Protein AF-A0A4Q0MIE4-F1 (afdb_monomer_lite)

Organism: NCBI:txid405005

Secondary structure (DSSP, 8-state):
---------------------------------S----HHHHHHHHHHHHS-TT-HHHHHHHHHHHHHHHHTSSS-SSHHHHHHSTTSSSTTTTTS----HHHHHHHHHHHHHHHTT---TTTTT--EEEETTS--SSTTEEEEEEETTEEEEEE---SSHHHHHHHHHHHHHHHHHHHHHHHHH--TTSTT-S---PPP-PPPPPPPP------------PPPP--THHHHHHHHTSPPP--------PPP-------PPS--PPPP-PPPP--TTHHHHHHHHHTT--

InterPro domains:
  IPR011105 Cell wall hydrolase, SleB [PF07486] (56-138)
  IPR042047 Cell wall hydrolase SleB, domain 1 [G3DSA:1.10.10.2520] (37-117)

pLDDT: mean 72.05, std 24.6, range [34.75, 98.75]

Structure (mmCIF, N/CA/C/O backbone):
data_AF-A0A4Q0MIE4-F1
#
_entry.id   AF-A0A4Q0MIE4-F1
#
loop_
_atom_site.group_PDB
_atom_site.id
_atom_site.type_symbol
_atom_site.label_atom_id
_atom_site.label_alt_id
_atom_site.label_comp_id
_atom_site.label_asym_id
_atom_site.label_entity_id
_atom_site.label_seq_id
_atom_site.pdbx_PDB_ins_code
_atom_site.Cartn_x
_atom_site.Cartn_y
_atom_site.Cartn_z
_atom_site.occupancy
_atom_site.B_iso_or_equiv
_atom_site.auth_seq_id
_atom_site.auth_comp_id
_atom_site.auth_asym_id
_atom_site.auth_atom_id
_atom_site.pdbx_PDB_model_num
ATOM 1 N N . MET A 1 1 ? -84.714 -6.153 -21.157 1.00 44.62 1 MET A N 1
ATOM 2 C CA . MET A 1 1 ? -84.706 -6.054 -22.634 1.00 44.62 1 MET A CA 1
ATOM 3 C C . MET A 1 1 ? -84.558 -4.584 -23.005 1.00 44.62 1 MET A C 1
ATOM 5 O O . MET A 1 1 ? -85.192 -3.784 -22.335 1.00 44.62 1 MET A O 1
ATOM 9 N N . LEU A 1 2 ? -83.762 -4.285 -24.046 1.00 40.66 2 LEU A N 1
ATOM 10 C CA . LEU A 1 2 ? -83.477 -2.958 -24.641 1.00 40.66 2 LEU A CA 1
ATOM 11 C C . LEU A 1 2 ? -82.611 -2.004 -23.786 1.00 40.66 2 LEU A C 1
ATOM 13 O O . LEU A 1 2 ? -82.773 -1.952 -22.580 1.00 40.66 2 LEU A O 1
ATOM 17 N N . HIS A 1 3 ? -81.739 -1.137 -24.311 1.00 38.47 3 HIS A N 1
ATOM 18 C CA . HIS A 1 3 ? -80.856 -1.120 -25.486 1.00 38.47 3 HIS A CA 1
ATOM 19 C C . HIS A 1 3 ? -80.010 0.179 -25.378 1.00 38.47 3 HIS A C 1
ATOM 21 O O . HIS A 1 3 ? -80.588 1.255 -25.331 1.00 38.47 3 HIS A O 1
ATOM 27 N N . ARG A 1 4 ? -78.672 0.050 -25.457 1.00 52.97 4 ARG A N 1
ATOM 28 C CA . ARG A 1 4 ? -77.694 0.963 -26.115 1.00 52.97 4 ARG A CA 1
ATOM 29 C C . ARG A 1 4 ? -77.497 2.399 -25.519 1.00 52.97 4 ARG A C 1
ATOM 31 O O . ARG A 1 4 ? -78.074 2.713 -24.491 1.00 52.97 4 ARG A O 1
ATOM 38 N N . PRO A 1 5 ? -76.544 3.213 -26.032 1.00 59.00 5 PRO A N 1
ATOM 39 C CA . PRO A 1 5 ? -75.225 3.389 -25.401 1.00 59.00 5 PRO A CA 1
ATOM 40 C C . PRO A 1 5 ? -74.843 4.878 -25.225 1.00 59.00 5 PRO A C 1
ATOM 42 O O . PRO A 1 5 ? -75.165 5.700 -26.075 1.00 59.00 5 PRO A O 1
ATOM 45 N N . PHE A 1 6 ? -74.086 5.253 -24.191 1.00 55.50 6 PHE A N 1
ATOM 46 C CA . PHE A 1 6 ? -73.524 6.611 -24.126 1.00 55.50 6 PHE A CA 1
ATOM 47 C C . PHE A 1 6 ? -72.006 6.620 -24.285 1.00 55.50 6 PHE A C 1
ATOM 49 O O . PHE A 1 6 ? -71.269 5.895 -23.621 1.00 55.50 6 PHE A O 1
ATOM 56 N N . ALA A 1 7 ? -71.601 7.429 -25.261 1.00 59.12 7 ALA A N 1
ATOM 57 C CA . ALA A 1 7 ? -70.269 7.627 -25.787 1.00 59.12 7 ALA A CA 1
ATOM 58 C C . ALA A 1 7 ? -69.295 8.141 -24.719 1.00 59.12 7 ALA A C 1
ATOM 60 O O . ALA A 1 7 ? -69.467 9.231 -24.176 1.00 59.12 7 ALA A O 1
ATOM 61 N N . GLY A 1 8 ? -68.240 7.367 -24.469 1.00 49.94 8 GLY A N 1
ATOM 62 C CA . GLY A 1 8 ? -67.040 7.831 -23.785 1.00 49.94 8 GLY A CA 1
ATOM 63 C C . GLY A 1 8 ? -66.046 8.356 -24.815 1.00 49.94 8 GLY A C 1
ATOM 64 O O . GLY A 1 8 ? -65.550 7.603 -25.648 1.00 49.94 8 GLY A O 1
ATOM 65 N N . VAL A 1 9 ? -65.800 9.660 -24.772 1.00 60.81 9 VAL A N 1
ATOM 66 C CA . VAL A 1 9 ? -64.800 10.380 -25.563 1.00 60.81 9 VAL A CA 1
ATOM 67 C C . VAL A 1 9 ? -63.414 9.773 -25.317 1.00 60.81 9 VAL A C 1
ATOM 69 O O . VAL A 1 9 ? -62.913 9.791 -24.195 1.00 60.81 9 VAL A O 1
ATOM 72 N N . PHE A 1 10 ? -62.784 9.238 -26.365 1.00 47.56 10 PHE A N 1
ATOM 73 C CA . PHE A 1 10 ? -61.383 8.819 -26.334 1.00 47.56 10 PHE A CA 1
ATOM 74 C C . PHE A 1 10 ? -60.483 10.061 -26.377 1.00 47.56 10 PHE A C 1
ATOM 76 O O . PHE A 1 10 ? -60.292 10.661 -27.433 1.00 47.56 10 PHE A O 1
ATOM 83 N N . PHE A 1 11 ? -59.909 10.441 -25.235 1.00 51.53 11 PHE A N 1
ATOM 84 C CA . PHE A 1 11 ? -58.745 11.324 -25.204 1.00 51.53 11 PHE A CA 1
ATOM 85 C C . PHE A 1 11 ? -57.507 10.501 -25.579 1.00 51.53 11 PHE A C 1
ATOM 87 O O . PHE A 1 11 ? -56.966 9.754 -24.765 1.00 51.53 11 PHE A O 1
ATOM 94 N N . VAL A 1 12 ? -57.058 10.622 -26.829 1.00 50.91 12 VAL A N 1
ATOM 95 C CA . VAL A 1 12 ? -55.730 10.155 -27.239 1.00 50.91 12 VAL A CA 1
ATOM 96 C C . VAL A 1 12 ? -54.717 11.171 -26.713 1.00 50.91 12 VAL A C 1
ATOM 98 O O . VAL A 1 12 ? -54.434 12.176 -27.359 1.00 50.91 12 VAL A O 1
ATOM 101 N N . SER A 1 13 ? -54.192 10.936 -25.510 1.00 52.38 13 SER A N 1
ATOM 102 C CA . SER A 1 13 ? -52.996 11.640 -25.040 1.00 52.38 13 SER A CA 1
ATOM 103 C C . SER A 1 13 ? -51.794 11.130 -25.826 1.00 52.38 13 SER A C 1
ATOM 105 O O . SER A 1 13 ? -51.337 10.005 -25.630 1.00 52.38 13 SER A O 1
ATOM 107 N N . ALA A 1 14 ? -51.279 11.971 -26.719 1.00 55.28 14 ALA A N 1
ATOM 108 C CA . ALA A 1 14 ? -49.972 11.788 -27.323 1.00 55.28 14 ALA A CA 1
ATOM 109 C C . ALA A 1 14 ? -48.901 11.893 -26.224 1.00 55.28 14 ALA A C 1
ATOM 111 O O . ALA A 1 14 ? -48.547 12.986 -25.783 1.00 55.28 14 ALA A O 1
ATOM 112 N N . VAL A 1 15 ? -48.392 10.752 -25.761 1.00 59.00 15 VAL A N 1
ATOM 113 C CA . VAL A 1 15 ? -47.173 10.713 -24.950 1.00 59.00 15 VAL A CA 1
ATOM 114 C C . VAL A 1 15 ? -46.001 10.904 -25.904 1.00 59.00 15 VAL A C 1
ATOM 116 O O . VAL A 1 15 ? -45.616 9.997 -26.639 1.00 59.00 15 VAL A O 1
ATOM 119 N N . ALA A 1 16 ? -45.455 12.117 -25.916 1.00 53.06 16 ALA A N 1
ATOM 120 C CA . ALA A 1 16 ? -44.167 12.391 -26.525 1.00 53.06 16 ALA A CA 1
ATOM 121 C C . ALA A 1 16 ? -43.088 11.595 -25.773 1.00 53.06 16 ALA A C 1
ATOM 123 O O . ALA A 1 16 ? -42.790 11.882 -24.613 1.00 53.06 16 ALA A O 1
ATOM 124 N N . LEU A 1 17 ? -42.497 10.593 -26.431 1.00 52.88 17 LEU A N 1
ATOM 125 C CA . LEU A 1 17 ? -41.236 9.998 -25.994 1.00 52.88 17 LEU A CA 1
ATOM 126 C C . LEU A 1 17 ? -40.124 11.038 -26.178 1.00 52.88 17 LEU A C 1
ATOM 128 O O . LEU A 1 17 ? -39.496 11.127 -27.231 1.00 52.88 17 LEU A O 1
ATOM 132 N N . ALA A 1 18 ? -39.889 11.840 -25.142 1.00 55.19 18 ALA A N 1
ATOM 133 C CA . ALA A 1 18 ? -38.645 12.575 -24.994 1.00 55.19 18 ALA A CA 1
ATOM 134 C C . ALA A 1 18 ? -37.549 11.567 -24.617 1.00 55.19 18 ALA A C 1
ATOM 136 O O . ALA A 1 18 ? -37.526 11.038 -23.507 1.00 55.19 18 ALA A O 1
ATOM 137 N N . GLY A 1 19 ? -36.665 11.271 -25.570 1.00 43.69 19 GLY A N 1
ATOM 138 C CA . GLY A 1 19 ? -35.459 10.491 -25.324 1.00 43.69 19 GLY A CA 1
ATOM 139 C C . GLY A 1 19 ? -34.571 11.198 -24.301 1.00 43.69 19 GLY A C 1
ATOM 140 O O . GLY A 1 19 ? -34.121 12.321 -24.526 1.00 43.69 19 GLY A O 1
ATOM 141 N N . ALA A 1 20 ? -34.314 10.534 -23.178 1.00 47.09 20 ALA A N 1
ATOM 142 C CA . ALA A 1 20 ? -33.273 10.929 -22.246 1.00 47.09 20 ALA A CA 1
ATOM 143 C C . ALA A 1 20 ? -31.914 10.589 -22.875 1.00 47.09 20 ALA A C 1
ATOM 145 O O . ALA A 1 20 ? -31.485 9.438 -22.885 1.00 47.09 20 ALA A O 1
ATOM 146 N N . ALA A 1 21 ? -31.246 11.594 -23.437 1.00 49.72 21 ALA A N 1
ATOM 147 C CA . ALA A 1 21 ? -29.827 11.506 -23.736 1.00 49.72 21 ALA A CA 1
ATOM 148 C C . ALA A 1 21 ? -29.055 11.647 -22.415 1.00 49.72 21 ALA A C 1
ATOM 150 O O . ALA A 1 21 ? -28.911 12.749 -21.883 1.00 49.72 21 ALA A O 1
ATOM 151 N N . GLU A 1 22 ? -28.571 10.530 -21.873 1.00 48.69 22 GLU A N 1
ATOM 152 C CA . GLU A 1 22 ? -27.585 10.523 -20.792 1.00 48.69 22 GLU A CA 1
ATOM 153 C C . GLU A 1 22 ? -26.257 11.089 -21.316 1.00 48.69 22 GLU A C 1
ATOM 155 O O . GLU A 1 22 ? -25.401 10.385 -21.851 1.00 48.69 22 GLU A O 1
ATOM 160 N N . ALA A 1 23 ? -26.072 12.401 -21.185 1.00 49.88 23 ALA A N 1
ATOM 161 C CA . ALA A 1 23 ? -24.768 13.023 -21.351 1.00 49.88 23 ALA A CA 1
ATOM 162 C C . ALA A 1 23 ? -23.956 12.803 -20.064 1.00 49.88 23 ALA A C 1
ATOM 164 O O . ALA A 1 23 ? -24.102 13.538 -19.088 1.00 49.88 23 ALA A O 1
ATOM 165 N N . GLY A 1 24 ? -23.127 11.756 -20.068 1.00 49.28 24 GLY A N 1
ATOM 166 C CA . GLY A 1 24 ? -22.243 11.384 -18.963 1.00 49.28 24 GLY A CA 1
ATOM 167 C C . GLY A 1 24 ? -21.207 12.455 -18.563 1.00 49.28 24 GLY A C 1
ATOM 168 O O . GLY A 1 24 ? -21.061 13.490 -19.227 1.00 49.28 24 GLY A O 1
ATOM 169 N N . PRO A 1 25 ? -20.463 12.227 -17.462 1.00 54.31 25 PRO A N 1
ATOM 170 C CA . PRO A 1 25 ? -19.543 13.205 -16.887 1.00 54.31 25 PRO A CA 1
ATOM 171 C C . PRO A 1 25 ? -18.441 13.619 -17.867 1.00 54.31 25 PRO A C 1
ATOM 173 O O . PRO A 1 25 ? -17.647 12.805 -18.337 1.00 54.31 25 PRO A O 1
ATOM 176 N N . LYS A 1 26 ? -18.355 14.924 -18.141 1.00 48.25 26 LYS A N 1
ATOM 177 C CA . LYS A 1 26 ? -17.305 15.532 -18.967 1.00 48.25 26 LYS A CA 1
ATOM 178 C C . LYS A 1 26 ? -15.997 15.648 -18.178 1.00 48.25 26 LYS A C 1
ATOM 180 O O . LYS A 1 26 ? -15.631 16.739 -17.743 1.00 48.25 26 LYS A O 1
ATOM 185 N N . HIS A 1 27 ? -15.261 14.551 -18.027 1.00 51.47 27 HIS A N 1
ATOM 186 C CA . HIS A 1 27 ? -13.845 14.627 -17.665 1.00 51.47 27 HIS A CA 1
ATOM 187 C C . HIS A 1 27 ? -13.030 14.893 -18.932 1.00 51.47 27 HIS A C 1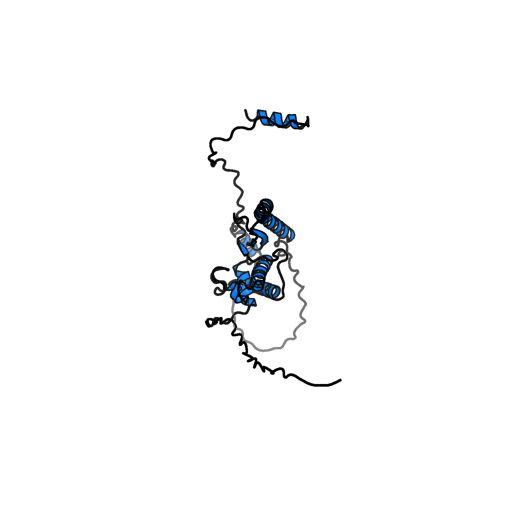
ATOM 189 O O . HIS A 1 27 ? -12.727 13.997 -19.713 1.00 51.47 27 HIS A O 1
ATOM 195 N N . ARG A 1 28 ? -12.714 16.172 -19.165 1.00 51.44 28 ARG A N 1
ATOM 196 C CA . ARG A 1 28 ? -11.733 16.573 -20.176 1.00 51.44 28 ARG A CA 1
ATOM 197 C C . ARG A 1 28 ? -10.363 16.120 -19.679 1.00 51.44 28 ARG A C 1
ATOM 199 O O . ARG A 1 28 ? -9.834 16.694 -18.729 1.00 51.44 28 ARG A O 1
ATOM 206 N N . PHE A 1 29 ? -9.826 15.073 -20.292 1.00 51.62 29 PHE A N 1
ATOM 207 C CA . PHE A 1 29 ? -8.458 14.635 -20.065 1.00 51.62 29 PHE A CA 1
ATOM 208 C C . PHE A 1 29 ? -7.505 15.756 -20.487 1.00 51.62 29 PHE A C 1
ATOM 210 O O . PHE A 1 29 ? -7.563 16.255 -21.610 1.00 51.62 29 PHE A O 1
ATOM 217 N N . ALA A 1 30 ? -6.656 16.183 -19.554 1.00 45.94 30 ALA A N 1
ATOM 218 C CA . ALA A 1 30 ? -5.516 17.024 -19.861 1.00 45.94 30 ALA A CA 1
ATOM 219 C C . ALA A 1 30 ? -4.509 16.175 -20.644 1.00 45.94 30 ALA A C 1
ATOM 221 O O . ALA A 1 30 ? -3.824 15.317 -20.088 1.00 45.94 30 ALA A O 1
ATOM 222 N N . GLU A 1 31 ? -4.469 16.406 -21.949 1.00 46.56 31 GLU A N 1
ATOM 223 C CA . GLU A 1 31 ? -3.505 15.829 -22.869 1.00 46.56 31 GLU A CA 1
ATOM 224 C C . GLU A 1 31 ? -2.135 16.475 -22.629 1.00 46.56 31 GLU A C 1
ATOM 226 O O . GLU A 1 31 ? -1.844 17.588 -23.058 1.00 46.56 31 GLU A O 1
ATOM 231 N N . GLY A 1 32 ? -1.305 15.774 -21.862 1.00 41.25 32 GLY A N 1
ATOM 232 C CA . GLY A 1 32 ? 0.123 16.019 -21.741 1.00 41.25 32 GLY A CA 1
ATOM 233 C C . GLY A 1 32 ? 0.828 14.687 -21.931 1.00 41.25 32 GLY A C 1
ATOM 234 O O . GLY A 1 32 ? 0.803 13.846 -21.034 1.00 41.25 32 GLY A O 1
ATOM 235 N N . ALA A 1 33 ? 1.414 14.487 -23.110 1.00 42.16 33 ALA A N 1
ATOM 236 C CA . ALA A 1 33 ? 2.072 13.262 -23.552 1.00 42.16 33 ALA A CA 1
ATOM 237 C C . ALA A 1 33 ? 3.345 12.928 -22.741 1.00 42.16 33 ALA A C 1
ATOM 239 O O . ALA A 1 33 ? 4.464 12.941 -23.244 1.00 42.16 33 ALA A O 1
ATOM 240 N N . HIS A 1 34 ? 3.187 12.554 -21.473 1.00 50.16 34 HIS A N 1
ATOM 241 C CA . HIS A 1 34 ? 3.960 11.441 -20.938 1.00 50.16 34 HIS A CA 1
ATOM 242 C C . HIS A 1 34 ? 3.368 10.192 -21.588 1.00 50.16 34 HIS A C 1
ATOM 244 O O . HIS A 1 34 ? 2.151 10.039 -21.533 1.00 50.16 34 HIS A O 1
ATOM 250 N N . ARG A 1 35 ? 4.178 9.302 -22.190 1.00 55.19 35 ARG A N 1
ATOM 251 C CA . ARG A 1 35 ? 3.713 7.946 -22.550 1.00 55.19 35 ARG A CA 1
ATOM 252 C C . ARG A 1 35 ? 2.805 7.458 -21.423 1.00 55.19 35 ARG A C 1
ATOM 254 O O . ARG A 1 35 ? 3.272 7.405 -20.280 1.00 55.19 35 ARG A O 1
ATOM 261 N N . ALA A 1 36 ? 1.530 7.206 -21.730 1.00 69.94 36 ALA A N 1
ATOM 262 C CA . ALA A 1 36 ? 0.596 6.685 -20.749 1.00 69.94 36 ALA A CA 1
ATOM 263 C C . ALA A 1 36 ? 1.262 5.446 -20.150 1.00 69.94 36 ALA A C 1
ATOM 265 O O . ALA A 1 36 ? 1.613 4.507 -20.869 1.00 69.94 36 ALA A O 1
ATOM 266 N N . ARG A 1 37 ? 1.603 5.518 -18.863 1.00 88.44 37 ARG A N 1
ATOM 267 C CA . ARG A 1 37 ? 2.248 4.393 -18.197 1.00 88.44 37 ARG A CA 1
ATOM 268 C C . ARG A 1 37 ? 1.228 3.283 -18.077 1.00 88.44 37 ARG A C 1
ATOM 270 O O . ARG A 1 37 ? 0.049 3.553 -17.875 1.00 88.44 37 ARG A O 1
ATOM 277 N N . SER A 1 38 ? 1.701 2.048 -18.170 1.00 96.12 38 SER A N 1
ATOM 278 C CA . SER A 1 38 ? 0.871 0.919 -17.788 1.00 96.12 38 SER A CA 1
ATOM 279 C C . SER A 1 38 ? 0.567 0.990 -16.293 1.00 96.12 38 SER A C 1
ATOM 281 O O . SER A 1 38 ? 1.390 1.458 -15.497 1.00 96.12 38 SER A O 1
ATOM 283 N N . ASP A 1 39 ? -0.591 0.465 -15.907 1.00 96.88 39 ASP A N 1
ATOM 284 C CA . ASP A 1 39 ? -0.972 0.328 -14.503 1.00 96.88 39 ASP A CA 1
ATOM 285 C C . ASP A 1 39 ? 0.078 -0.449 -13.702 1.00 96.88 39 ASP A C 1
ATOM 287 O O . ASP A 1 39 ? 0.413 -0.066 -12.583 1.00 96.88 39 ASP A O 1
ATOM 291 N N . ARG A 1 40 ? 0.689 -1.463 -14.324 1.00 98.00 40 ARG A N 1
ATOM 292 C CA . ARG A 1 40 ? 1.838 -2.199 -13.785 1.00 98.00 40 ARG A CA 1
ATOM 293 C C . ARG A 1 40 ? 2.997 -1.286 -13.400 1.00 98.00 40 ARG A C 1
ATOM 295 O O . ARG A 1 40 ? 3.518 -1.393 -12.296 1.00 98.00 40 ARG A O 1
ATOM 302 N N . GLU A 1 41 ? 3.407 -0.386 -14.292 1.00 98.06 41 GLU A N 1
ATOM 303 C CA . GLU A 1 41 ? 4.520 0.526 -14.018 1.00 98.06 41 GLU A CA 1
ATOM 304 C C . GLU A 1 41 ? 4.140 1.555 -12.944 1.00 98.06 41 GLU A C 1
ATOM 306 O O . GLU A 1 41 ? 4.951 1.868 -12.079 1.00 98.06 41 GLU A O 1
ATOM 311 N N . CYS A 1 42 ? 2.907 2.068 -12.942 1.00 98.12 42 CYS A N 1
ATOM 312 C CA . CYS A 1 42 ? 2.439 2.963 -11.880 1.00 98.12 42 CYS A CA 1
ATOM 313 C C . CYS A 1 42 ? 2.407 2.270 -10.506 1.00 98.12 42 CYS A C 1
ATOM 315 O O . CYS A 1 42 ? 2.884 2.849 -9.528 1.00 98.12 42 CYS A O 1
ATOM 317 N N . MET A 1 43 ? 1.915 1.029 -10.446 1.00 98.44 43 MET A N 1
ATOM 318 C CA . MET A 1 43 ? 1.890 0.197 -9.240 1.00 98.44 43 MET A CA 1
ATOM 319 C C . MET A 1 43 ? 3.307 -0.083 -8.724 1.00 98.44 43 MET A C 1
ATOM 321 O O . MET A 1 43 ? 3.618 0.222 -7.573 1.00 98.44 43 MET A O 1
ATOM 325 N N . ALA A 1 44 ? 4.190 -0.588 -9.590 1.00 98.44 44 ALA A N 1
ATOM 326 C CA . ALA A 1 44 ? 5.568 -0.922 -9.234 1.00 98.44 44 ALA A CA 1
ATOM 327 C C . ALA A 1 44 ? 6.329 0.294 -8.693 1.00 98.44 44 ALA A C 1
ATOM 329 O O . ALA A 1 44 ? 7.072 0.198 -7.720 1.00 98.44 44 ALA A O 1
ATOM 330 N N . ARG A 1 45 ? 6.113 1.473 -9.282 1.00 98.06 45 ARG A N 1
ATOM 331 C CA . ARG A 1 45 ? 6.745 2.709 -8.814 1.00 98.06 45 ARG A CA 1
ATOM 332 C C . ARG A 1 45 ? 6.248 3.132 -7.437 1.00 98.06 45 ARG A C 1
ATOM 334 O O . ARG A 1 45 ? 7.060 3.591 -6.642 1.00 98.06 45 ARG A O 1
ATOM 341 N N . ALA A 1 46 ? 4.955 2.983 -7.145 1.00 98.25 46 ALA A N 1
ATOM 342 C CA . ALA A 1 46 ? 4.443 3.234 -5.800 1.00 98.25 46 ALA A CA 1
ATOM 343 C C . ALA A 1 46 ? 5.138 2.318 -4.784 1.00 98.25 46 ALA A C 1
ATOM 345 O O . ALA A 1 46 ? 5.716 2.806 -3.823 1.00 98.25 46 ALA A O 1
ATOM 346 N N . MET A 1 47 ? 5.194 1.013 -5.051 1.00 98.19 47 MET A N 1
ATOM 347 C CA . MET A 1 47 ? 5.896 0.055 -4.188 1.00 98.19 47 MET A CA 1
ATOM 348 C C . MET A 1 47 ? 7.370 0.439 -3.986 1.00 98.19 47 MET A C 1
ATOM 350 O O . MET A 1 47 ? 7.819 0.592 -2.858 1.00 98.19 47 MET A O 1
ATOM 354 N N . TYR A 1 48 ? 8.097 0.702 -5.074 1.00 97.88 48 TYR A N 1
ATOM 355 C CA . TYR A 1 48 ? 9.522 1.048 -5.048 1.00 97.88 48 TYR A CA 1
ATOM 356 C C . TYR A 1 48 ? 9.853 2.298 -4.208 1.00 97.88 48 TYR A C 1
ATOM 358 O O . TYR A 1 48 ? 10.932 2.382 -3.614 1.00 97.88 48 TYR A O 1
ATOM 366 N N . PHE A 1 49 ? 8.972 3.306 -4.209 1.00 97.31 49 PHE A N 1
ATOM 367 C CA . PHE A 1 49 ? 9.217 4.570 -3.508 1.00 97.31 49 PHE A CA 1
ATOM 368 C C . PHE A 1 49 ? 8.618 4.634 -2.099 1.00 97.31 49 PHE A C 1
ATOM 370 O O . PHE A 1 49 ? 9.113 5.437 -1.310 1.00 97.31 49 PHE A O 1
ATOM 377 N N . GLU A 1 50 ? 7.587 3.845 -1.789 1.00 97.44 50 GLU A N 1
ATOM 378 C CA . GLU A 1 50 ? 6.901 3.901 -0.491 1.00 97.44 50 GLU A CA 1
ATOM 379 C C . GLU A 1 50 ? 7.340 2.835 0.503 1.00 97.44 50 GLU A C 1
ATOM 381 O O . GLU A 1 50 ? 7.169 3.047 1.699 1.00 97.44 50 GLU A O 1
ATOM 386 N N . SER A 1 51 ? 7.852 1.688 0.054 1.00 95.19 51 SER A N 1
ATOM 387 C CA . SER A 1 51 ? 8.287 0.624 0.960 1.00 95.19 51 SER A CA 1
ATOM 388 C C . SER A 1 51 ? 9.799 0.624 1.143 1.00 95.19 51 SER A C 1
ATOM 390 O O . SER A 1 51 ? 10.552 1.136 0.308 1.00 95.19 51 SER A O 1
ATOM 392 N N . ASP A 1 52 ? 10.261 -0.031 2.210 1.00 90.56 52 ASP A N 1
ATOM 393 C CA . ASP A 1 52 ? 11.636 -0.516 2.235 1.00 90.56 52 ASP A CA 1
ATOM 394 C C . ASP A 1 52 ? 11.876 -1.382 0.988 1.00 90.56 52 ASP A C 1
ATOM 396 O O . ASP A 1 52 ? 11.109 -2.291 0.654 1.00 90.56 52 ASP A O 1
ATOM 400 N N . ARG A 1 53 ? 12.944 -1.051 0.269 1.00 81.50 53 ARG A N 1
ATOM 401 C CA . ARG A 1 53 ? 13.311 -1.637 -1.019 1.00 81.50 53 ARG A CA 1
ATOM 402 C C . ARG A 1 53 ? 13.764 -3.091 -0.904 1.00 81.50 5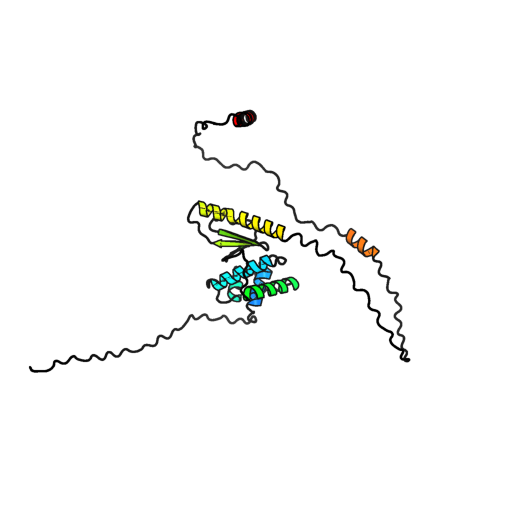3 ARG A C 1
ATOM 404 O O . ARG A 1 53 ? 13.814 -3.788 -1.917 1.00 81.50 53 ARG A O 1
ATOM 411 N N . ASN A 1 54 ? 14.072 -3.550 0.307 1.00 81.38 54 ASN A N 1
ATOM 412 C CA . ASN A 1 54 ? 14.487 -4.923 0.572 1.00 81.38 54 ASN A CA 1
ATOM 413 C C . ASN A 1 54 ? 13.337 -5.838 1.026 1.00 81.38 54 ASN A C 1
ATOM 415 O O . ASN A 1 54 ? 13.547 -7.043 1.126 1.00 81.38 54 ASN A O 1
ATOM 419 N N . ALA A 1 55 ? 12.134 -5.301 1.263 1.00 90.00 55 ALA A N 1
ATOM 420 C CA . ALA A 1 55 ? 11.008 -6.053 1.814 1.00 90.00 55 ALA A CA 1
ATOM 421 C C . ALA A 1 55 ? 9.886 -6.256 0.777 1.00 90.00 55 ALA A C 1
ATOM 423 O O . ALA A 1 55 ? 9.113 -5.337 0.501 1.00 90.00 55 ALA A O 1
ATOM 424 N N . GLU A 1 56 ? 9.758 -7.473 0.229 1.00 95.25 56 GLU A N 1
ATOM 425 C CA . GLU A 1 56 ? 8.644 -7.836 -0.676 1.00 95.25 56 GLU A CA 1
ATOM 426 C C . GLU A 1 56 ? 7.286 -7.730 0.018 1.00 95.25 56 GLU A C 1
ATOM 428 O O . GLU A 1 56 ? 6.331 -7.228 -0.571 1.00 95.25 56 GLU A O 1
ATOM 433 N N . ASP A 1 57 ? 7.234 -8.117 1.291 1.00 95.44 57 ASP A N 1
ATOM 434 C CA . ASP A 1 57 ? 6.049 -8.007 2.139 1.00 95.44 57 ASP A CA 1
ATOM 435 C C . ASP A 1 57 ? 5.538 -6.553 2.218 1.00 95.44 57 ASP A C 1
ATOM 437 O O . ASP A 1 57 ? 4.362 -6.263 1.979 1.00 95.44 57 ASP A O 1
ATOM 441 N N . GLY A 1 58 ? 6.458 -5.598 2.390 1.00 96.25 58 GLY A N 1
ATOM 442 C CA . GLY A 1 58 ? 6.153 -4.168 2.382 1.00 96.25 58 GLY A CA 1
ATOM 443 C C . GLY A 1 58 ? 5.651 -3.660 1.029 1.00 96.25 58 GLY A C 1
ATOM 444 O O . GLY A 1 58 ? 4.714 -2.858 0.974 1.00 96.25 58 GLY A O 1
ATOM 445 N N . MET A 1 59 ? 6.232 -4.145 -0.073 1.00 98.12 59 MET A N 1
ATOM 446 C CA . MET A 1 59 ? 5.755 -3.830 -1.426 1.00 98.12 59 MET A CA 1
ATOM 447 C C . MET A 1 59 ? 4.325 -4.342 -1.631 1.00 98.12 59 MET A C 1
ATOM 449 O O . MET A 1 59 ? 3.470 -3.603 -2.127 1.00 98.12 59 MET A O 1
ATOM 453 N N . LEU A 1 60 ? 4.032 -5.571 -1.197 1.00 98.19 60 LEU A N 1
ATOM 454 C CA . LEU A 1 60 ? 2.700 -6.165 -1.297 1.00 98.19 60 LEU A CA 1
ATOM 455 C C . LEU A 1 60 ? 1.673 -5.385 -0.460 1.00 98.19 60 LEU A C 1
ATOM 457 O O . LEU A 1 60 ? 0.550 -5.140 -0.918 1.00 98.19 60 LEU A O 1
ATOM 461 N N . ALA A 1 61 ? 2.057 -4.921 0.731 1.00 98.25 61 ALA A N 1
ATOM 462 C CA . ALA A 1 61 ? 1.214 -4.085 1.583 1.00 98.25 61 ALA A CA 1
ATOM 463 C C . ALA A 1 61 ? 0.896 -2.718 0.940 1.00 98.25 61 ALA A C 1
ATOM 465 O O . ALA A 1 61 ? -0.266 -2.297 0.913 1.00 98.25 61 ALA A O 1
ATOM 466 N N . VAL A 1 62 ? 1.886 -2.044 0.339 1.00 98.38 62 VAL A N 1
ATOM 467 C CA . VAL A 1 62 ? 1.665 -0.797 -0.423 1.00 98.38 62 VAL A CA 1
ATOM 468 C C . VAL A 1 62 ? 0.772 -1.045 -1.641 1.00 98.38 62 VAL A C 1
ATOM 470 O O . VAL A 1 62 ? -0.162 -0.278 -1.888 1.00 98.38 62 VAL A O 1
ATOM 473 N N . GLY A 1 63 ? 1.006 -2.127 -2.386 1.00 98.38 63 GLY A N 1
ATOM 474 C CA . GLY A 1 63 ? 0.160 -2.506 -3.517 1.00 98.38 63 GLY A CA 1
ATOM 475 C C . GLY A 1 63 ? -1.290 -2.757 -3.118 1.00 98.38 63 GLY A C 1
ATOM 476 O O . GLY A 1 63 ? -2.211 -2.282 -3.781 1.00 98.38 63 GLY A O 1
ATOM 477 N N . THR A 1 64 ? -1.492 -3.411 -1.975 1.00 98.69 64 THR A N 1
ATOM 478 C CA . THR A 1 64 ? -2.815 -3.627 -1.379 1.00 98.69 64 THR A CA 1
ATOM 479 C C . THR A 1 64 ? -3.514 -2.300 -1.079 1.00 98.69 64 THR A C 1
ATOM 481 O O . THR A 1 64 ? -4.686 -2.141 -1.409 1.00 98.69 64 THR A O 1
ATOM 484 N N . VAL A 1 65 ? -2.802 -1.294 -0.552 1.00 98.62 65 VAL A N 1
ATOM 485 C CA . VAL A 1 65 ? -3.360 0.059 -0.363 1.00 98.62 65 VAL A CA 1
ATOM 486 C C . VAL A 1 65 ? -3.805 0.676 -1.688 1.00 98.62 65 VAL A C 1
ATOM 488 O O . VAL A 1 65 ? -4.890 1.257 -1.751 1.00 98.62 65 VAL A O 1
ATOM 491 N N . VAL A 1 66 ? -2.981 0.591 -2.737 1.00 98.62 66 VAL A N 1
ATOM 492 C CA . VAL A 1 66 ? -3.306 1.150 -4.061 1.00 98.62 66 VAL A CA 1
ATOM 493 C C . VAL A 1 66 ? -4.552 0.479 -4.633 1.00 98.62 66 VAL A C 1
ATOM 495 O O . VAL A 1 66 ? -5.460 1.178 -5.086 1.00 98.62 66 VAL A O 1
ATOM 498 N N . ALA A 1 67 ? -4.634 -0.847 -4.548 1.00 98.62 67 ALA A N 1
ATOM 499 C CA . ALA A 1 67 ? -5.796 -1.604 -4.988 1.00 98.62 67 ALA A CA 1
ATOM 500 C C . ALA A 1 67 ? -7.061 -1.256 -4.186 1.00 98.62 67 ALA A C 1
ATOM 502 O O . ALA A 1 67 ? -8.073 -0.886 -4.771 1.00 98.62 67 ALA A O 1
ATOM 503 N N . ASN A 1 68 ? -6.985 -1.224 -2.853 1.00 98.50 68 ASN A N 1
ATOM 504 C CA . ASN A 1 68 ? -8.106 -0.837 -1.990 1.00 98.50 68 ASN A CA 1
ATOM 505 C C . ASN A 1 68 ? -8.591 0.600 -2.267 1.00 98.50 68 ASN A C 1
ATOM 507 O O . ASN A 1 68 ? -9.773 0.930 -2.122 1.00 98.50 68 ASN A O 1
ATOM 511 N N . ARG A 1 69 ? -7.669 1.500 -2.629 1.00 98.38 69 ARG A N 1
ATOM 512 C CA . ARG A 1 69 ? -7.977 2.881 -3.025 1.00 98.38 69 ARG A CA 1
ATOM 513 C C . ARG A 1 69 ? -8.689 2.929 -4.376 1.00 98.38 69 ARG A C 1
ATOM 515 O O . ARG A 1 69 ? -9.675 3.662 -4.477 1.00 98.38 69 ARG A O 1
ATOM 522 N N . LEU A 1 70 ? -8.227 2.154 -5.357 1.00 98.31 70 LEU A N 1
ATOM 523 C CA . LEU A 1 70 ? -8.874 2.003 -6.662 1.00 98.31 70 LEU A CA 1
ATOM 524 C C . LEU A 1 70 ? -10.297 1.455 -6.504 1.00 98.31 70 LEU A C 1
ATOM 526 O O . LEU A 1 70 ? -11.250 2.093 -6.937 1.00 98.31 70 LEU A O 1
ATOM 530 N N . GLU A 1 71 ? -10.444 0.338 -5.790 1.00 97.62 71 GLU A N 1
ATOM 531 C CA . GLU A 1 71 ? -11.727 -0.329 -5.531 1.00 97.62 71 GLU A CA 1
ATOM 532 C C . GLU A 1 71 ? -12.726 0.587 -4.810 1.00 97.62 71 GLU A C 1
ATOM 534 O O . GLU A 1 71 ? -13.932 0.491 -5.012 1.00 97.62 71 GLU A O 1
ATOM 539 N N . SER A 1 72 ? -12.241 1.528 -3.995 1.00 96.75 72 SER A N 1
ATOM 540 C CA . SER A 1 72 ? -13.120 2.488 -3.324 1.00 96.75 72 SER A CA 1
ATOM 541 C C . SER A 1 72 ? -13.671 3.597 -4.225 1.00 96.75 72 SER A C 1
ATOM 543 O O . SER A 1 72 ? -14.537 4.344 -3.779 1.00 96.75 72 SER A O 1
ATOM 545 N N . GLY A 1 73 ? -13.121 3.800 -5.428 1.00 95.69 73 GLY A N 1
ATOM 546 C CA . GLY A 1 73 ? -13.519 4.861 -6.365 1.00 95.69 73 GLY A CA 1
ATOM 547 C C . GLY A 1 73 ? -13.203 6.298 -5.919 1.00 95.69 73 GLY A C 1
ATOM 548 O O . GLY A 1 73 ? -13.178 7.218 -6.732 1.00 95.69 73 GLY A O 1
ATOM 549 N N . HIS A 1 74 ? -12.888 6.533 -4.643 1.00 95.19 74 HIS A N 1
ATOM 550 C CA . HIS A 1 74 ? -12.585 7.874 -4.134 1.00 95.19 74 HIS A CA 1
ATOM 551 C C . HIS A 1 74 ? -11.225 8.404 -4.599 1.00 95.19 74 HIS A C 1
ATOM 553 O O . HIS A 1 74 ? -10.980 9.612 -4.513 1.00 95.19 74 HIS A O 1
ATOM 559 N N . TYR A 1 75 ? -10.319 7.522 -5.043 1.00 94.94 75 TYR A N 1
ATOM 560 C CA . TYR A 1 75 ? -8.915 7.850 -5.312 1.00 94.94 75 TYR A CA 1
ATOM 561 C C . TYR A 1 75 ? -8.555 8.061 -6.781 1.00 94.94 75 TYR A C 1
ATOM 563 O O . TYR A 1 75 ? -7.542 8.696 -7.074 1.00 94.94 75 TYR A O 1
ATOM 571 N N . GLY A 1 76 ? -9.424 7.628 -7.680 1.00 94.25 76 GLY A N 1
ATOM 572 C CA . GLY A 1 76 ? -9.187 7.601 -9.112 1.00 94.25 76 GLY A CA 1
ATOM 573 C C . GLY A 1 76 ? -9.875 6.384 -9.709 1.00 94.25 76 GLY A C 1
ATOM 574 O O . GLY A 1 76 ? -10.280 5.476 -8.983 1.00 94.25 76 GLY A O 1
ATOM 575 N N . SER A 1 77 ? -10.000 6.395 -11.026 1.00 95.19 77 SER A N 1
ATOM 576 C CA . SER A 1 77 ? -10.568 5.314 -11.829 1.00 95.19 77 SER A CA 1
ATOM 577 C C . SER A 1 77 ? -9.506 4.361 -12.384 1.00 95.19 77 SER A C 1
ATOM 579 O O . SER A 1 77 ? -9.838 3.272 -12.838 1.00 95.19 77 SER A O 1
ATOM 581 N N . THR A 1 78 ? -8.227 4.746 -12.315 1.00 97.19 78 THR A N 1
ATOM 582 C CA . THR A 1 78 ? -7.079 3.936 -12.752 1.00 97.19 78 THR A CA 1
ATOM 583 C C . THR A 1 78 ? -5.979 3.913 -11.695 1.00 97.19 78 THR A C 1
ATOM 585 O O . THR A 1 78 ? -5.900 4.797 -10.834 1.00 97.19 78 THR A O 1
ATOM 588 N N . ILE A 1 79 ? -5.081 2.927 -11.762 1.00 97.88 79 ILE A N 1
ATOM 589 C CA . ILE A 1 79 ? -3.954 2.829 -10.822 1.00 97.88 79 ILE A CA 1
ATOM 590 C C . ILE A 1 79 ? -3.043 4.049 -10.955 1.00 97.88 79 ILE A C 1
ATOM 592 O O . ILE A 1 79 ? -2.629 4.632 -9.951 1.00 97.88 79 ILE A O 1
ATOM 596 N N . CYS A 1 80 ? -2.766 4.484 -12.184 1.00 97.44 80 CYS A N 1
ATOM 597 C CA . CYS A 1 80 ? -1.963 5.680 -12.411 1.00 97.44 80 CYS A CA 1
ATOM 598 C C . CYS A 1 80 ? -2.603 6.953 -11.836 1.00 97.44 80 CYS A C 1
ATOM 600 O O . CYS A 1 80 ? -1.872 7.807 -11.331 1.00 97.44 80 CYS A O 1
ATOM 602 N N . GLU A 1 81 ? -3.933 7.085 -11.844 1.00 96.44 81 GLU A N 1
ATOM 603 C CA . GLU A 1 81 ? -4.618 8.197 -11.172 1.00 96.44 81 GLU A CA 1
ATOM 604 C C . GLU A 1 81 ? -4.465 8.124 -9.651 1.00 96.44 81 GLU A C 1
ATOM 606 O O . GLU A 1 81 ? -4.109 9.126 -9.030 1.00 96.44 81 GLU A O 1
ATOM 611 N N . VAL A 1 82 ? -4.661 6.942 -9.053 1.00 98.00 82 VAL A N 1
ATOM 612 C CA . VAL A 1 82 ? -4.492 6.733 -7.604 1.00 98.00 82 VAL A CA 1
ATOM 613 C C . VAL A 1 82 ? -3.077 7.116 -7.162 1.00 98.00 82 VAL A C 1
ATOM 615 O O . VAL A 1 82 ? -2.914 7.870 -6.199 1.00 98.00 82 VAL A O 1
ATOM 618 N N . VAL A 1 83 ? -2.058 6.629 -7.876 1.00 97.88 83 VAL A N 1
ATOM 619 C CA . VAL A 1 83 ? -0.639 6.879 -7.573 1.00 97.88 83 VAL A CA 1
ATOM 620 C C . VAL A 1 83 ? -0.232 8.321 -7.896 1.00 97.88 83 VAL A C 1
ATOM 622 O O . VAL A 1 83 ? 0.567 8.926 -7.184 1.00 97.88 83 VAL A O 1
ATOM 625 N N . GLY A 1 84 ? -0.790 8.902 -8.958 1.00 95.75 84 GLY A N 1
ATOM 626 C CA . GLY A 1 84 ? -0.468 10.249 -9.430 1.00 95.75 84 GLY A CA 1
ATOM 627 C C . GLY A 1 84 ? -1.080 11.384 -8.608 1.00 95.75 84 GLY A C 1
ATOM 628 O O . GLY A 1 84 ? -0.727 12.549 -8.817 1.00 95.75 84 GLY A O 1
ATOM 629 N N . ARG A 1 85 ? -1.981 11.083 -7.666 1.00 94.81 85 ARG A N 1
ATOM 630 C CA . ARG A 1 85 ? -2.639 12.093 -6.829 1.00 94.81 85 ARG A CA 1
ATOM 631 C C . ARG A 1 85 ? -1.635 12.899 -6.007 1.00 94.81 85 ARG A C 1
ATOM 633 O O . ARG A 1 85 ? -0.742 12.365 -5.347 1.00 94.81 85 ARG A O 1
ATOM 640 N N . LYS A 1 86 ? -1.825 14.223 -6.011 1.00 93.38 86 LYS A N 1
ATOM 641 C CA . LYS A 1 86 ? -0.942 15.180 -5.333 1.00 93.38 86 LYS A CA 1
ATOM 642 C C . LYS A 1 86 ? -0.779 14.823 -3.851 1.00 93.38 86 LYS A C 1
ATOM 644 O O . LYS A 1 86 ? -1.763 14.690 -3.122 1.00 93.38 86 LYS A O 1
ATOM 649 N N . SER A 1 87 ? 0.477 14.700 -3.424 1.00 92.75 87 SER A N 1
ATOM 650 C CA . SER A 1 87 ? 0.872 14.464 -2.029 1.00 92.75 87 SER A CA 1
ATOM 651 C C . SER A 1 87 ? 0.270 13.203 -1.386 1.00 92.75 87 SER A C 1
ATOM 653 O O . SER A 1 87 ? 0.113 13.167 -0.171 1.00 92.75 87 SER A O 1
ATOM 655 N N . GLN A 1 88 ? -0.111 12.192 -2.176 1.00 95.25 88 GLN A N 1
ATOM 656 C CA . GLN A 1 88 ? -0.572 10.892 -1.652 1.00 95.25 88 GLN A CA 1
ATOM 657 C C . GLN A 1 88 ? 0.540 9.843 -1.560 1.00 95.25 88 GLN A C 1
ATOM 659 O O . GLN A 1 88 ? 0.386 8.866 -0.834 1.00 95.25 88 GLN A O 1
ATOM 664 N N . PHE A 1 89 ? 1.605 10.065 -2.325 1.00 96.75 89 PHE A N 1
ATOM 665 C CA . PHE A 1 89 ? 2.787 9.231 -2.505 1.00 96.75 89 PHE A CA 1
ATOM 666 C C . PHE A 1 89 ? 4.013 10.155 -2.619 1.00 96.75 89 PHE A C 1
ATOM 668 O O . PHE A 1 89 ? 3.877 11.384 -2.714 1.00 96.75 89 PHE A O 1
ATOM 675 N N . ALA A 1 90 ? 5.204 9.571 -2.640 1.00 94.94 90 ALA A N 1
ATOM 676 C CA . ALA A 1 90 ? 6.494 10.222 -2.636 1.00 94.94 90 ALA A CA 1
ATOM 677 C C . ALA A 1 90 ? 6.589 11.291 -3.736 1.00 94.94 90 ALA A C 1
ATOM 679 O O . ALA A 1 90 ? 6.133 11.089 -4.873 1.00 94.94 90 ALA A O 1
ATOM 680 N N . PRO A 1 91 ? 7.231 12.441 -3.459 1.00 95.50 91 PRO A N 1
ATOM 681 C CA . PRO A 1 91 ? 7.446 13.468 -4.465 1.00 95.50 91 PRO A CA 1
ATOM 682 C C . PRO A 1 91 ? 8.143 12.897 -5.703 1.00 95.50 91 PRO A C 1
ATOM 684 O O . PRO A 1 91 ? 9.257 12.371 -5.637 1.00 95.50 91 PRO A O 1
ATOM 687 N N . GLY A 1 92 ? 7.470 13.011 -6.850 1.00 94.56 92 GLY A N 1
ATOM 688 C CA . GLY A 1 92 ? 7.967 12.473 -8.111 1.00 94.56 92 GLY A CA 1
ATOM 689 C C . GLY A 1 92 ? 7.835 10.953 -8.253 1.00 94.56 92 GLY A C 1
ATOM 690 O O . GLY A 1 92 ? 8.559 10.393 -9.074 1.00 94.56 92 GLY A O 1
ATOM 691 N N . VAL A 1 93 ? 6.913 10.293 -7.538 1.00 96.75 93 VAL A N 1
ATOM 692 C CA . VAL A 1 93 ? 6.617 8.849 -7.676 1.00 96.75 93 VAL A CA 1
ATOM 693 C C . VAL A 1 93 ? 6.368 8.434 -9.126 1.00 96.75 93 VAL A C 1
ATOM 695 O O . VAL A 1 93 ? 6.797 7.368 -9.539 1.00 96.75 93 VAL A O 1
ATOM 698 N N . LEU A 1 94 ? 5.798 9.310 -9.961 1.00 96.12 94 LEU A N 1
ATOM 699 C CA . LEU A 1 94 ? 5.638 9.112 -11.407 1.00 96.12 94 LEU A CA 1
ATOM 700 C C . LEU A 1 94 ? 6.666 9.891 -12.254 1.00 96.12 94 LEU A C 1
ATOM 702 O O . LEU A 1 94 ? 6.489 10.046 -13.445 1.00 96.12 94 LEU A O 1
ATOM 706 N N . ARG A 1 95 ? 7.755 10.438 -11.731 1.00 94.25 95 ARG A N 1
ATOM 707 C CA . ARG A 1 95 ? 8.721 11.192 -12.569 1.00 94.25 95 ARG A CA 1
ATOM 708 C C . ARG A 1 95 ? 10.167 10.768 -12.375 1.00 94.25 95 ARG A C 1
ATOM 710 O O . ARG A 1 95 ? 10.938 10.805 -13.322 1.00 94.25 95 ARG A O 1
ATOM 717 N N . ARG A 1 96 ? 10.529 10.334 -11.172 1.00 94.62 96 ARG A N 1
ATOM 718 C CA . ARG A 1 96 ? 11.901 9.957 -10.816 1.00 94.62 96 ARG A CA 1
ATOM 719 C C . ARG A 1 96 ? 12.291 8.602 -11.408 1.00 94.62 96 ARG A C 1
ATOM 721 O O . ARG A 1 96 ? 11.451 7.714 -11.525 1.00 94.62 96 ARG A O 1
ATOM 728 N N . ALA A 1 97 ? 13.553 8.410 -11.757 1.00 95.00 97 ALA A N 1
ATOM 729 C CA . ALA A 1 97 ? 14.031 7.090 -12.152 1.00 95.00 97 ALA A CA 1
ATOM 730 C C . ALA A 1 97 ? 14.023 6.126 -10.949 1.00 95.00 97 ALA A C 1
ATOM 732 O O . ALA A 1 97 ? 14.261 6.548 -9.815 1.00 95.00 97 ALA A O 1
ATOM 733 N N . MET A 1 98 ? 13.727 4.849 -11.202 1.00 96.12 98 MET A N 1
ATOM 734 C CA . MET A 1 98 ? 13.984 3.769 -10.245 1.00 96.12 98 MET A CA 1
ATOM 735 C C . MET A 1 98 ? 15.427 3.324 -10.476 1.00 96.12 98 MET A C 1
ATOM 737 O O . MET A 1 98 ? 15.714 2.685 -11.485 1.00 96.12 98 MET A O 1
ATOM 741 N N . MET A 1 99 ? 16.337 3.773 -9.614 1.00 94.56 99 MET A N 1
ATOM 742 C CA . MET A 1 99 ? 17.781 3.687 -9.854 1.00 94.56 99 MET A CA 1
ATOM 743 C C . MET A 1 99 ? 18.329 2.277 -9.629 1.00 94.56 99 MET A C 1
ATOM 745 O O . MET A 1 99 ? 19.254 1.865 -10.322 1.00 94.56 99 MET A O 1
ATOM 749 N N . GLU A 1 100 ? 17.758 1.521 -8.687 1.00 95.75 100 GLU A N 1
ATOM 750 C CA . GLU A 1 100 ? 18.196 0.150 -8.424 1.00 95.75 100 GLU A CA 1
ATOM 751 C C . GLU A 1 100 ? 17.373 -0.843 -9.251 1.00 95.75 100 GLU A C 1
ATOM 753 O O . GLU A 1 100 ? 16.219 -1.135 -8.929 1.00 95.75 100 GLU A O 1
ATOM 758 N N . GLY A 1 101 ? 17.981 -1.383 -10.313 1.00 96.12 101 GLY A N 1
ATOM 759 C CA . GLY A 1 101 ? 17.318 -2.294 -11.255 1.00 96.12 101 GLY A CA 1
ATOM 760 C C . GLY A 1 101 ? 16.696 -3.520 -10.582 1.00 96.12 101 GLY A C 1
ATOM 761 O O . GLY A 1 101 ? 15.517 -3.788 -10.784 1.00 96.12 101 GLY A O 1
ATOM 762 N N . ALA A 1 102 ? 17.441 -4.191 -9.697 1.00 96.12 102 ALA A N 1
ATOM 763 C CA . ALA A 1 102 ? 16.952 -5.378 -8.989 1.00 96.12 102 ALA A CA 1
ATOM 764 C C . ALA A 1 102 ? 15.720 -5.090 -8.110 1.00 96.12 102 ALA A C 1
ATOM 766 O O . ALA A 1 102 ? 14.793 -5.895 -8.052 1.00 96.12 102 ALA A O 1
ATOM 767 N N . VAL A 1 103 ? 15.677 -3.929 -7.449 1.00 96.50 103 VAL A N 1
ATOM 768 C CA . VAL A 1 103 ? 14.514 -3.506 -6.652 1.00 96.50 103 VAL A CA 1
ATOM 769 C C . VAL A 1 103 ? 13.345 -3.157 -7.571 1.00 96.50 103 VAL A C 1
ATOM 771 O O . VAL A 1 103 ? 12.208 -3.518 -7.286 1.00 96.50 103 VAL A O 1
ATOM 774 N N . ALA A 1 104 ? 13.610 -2.482 -8.690 1.00 97.50 104 ALA A N 1
ATOM 775 C CA . ALA A 1 104 ? 12.583 -2.147 -9.667 1.00 97.50 104 ALA A CA 1
ATOM 776 C C . ALA A 1 104 ? 11.948 -3.405 -10.290 1.00 97.50 104 ALA A C 1
ATOM 778 O O . ALA A 1 104 ? 10.732 -3.453 -10.462 1.00 97.50 104 ALA A O 1
ATOM 779 N N . ASP A 1 105 ? 12.742 -4.436 -10.587 1.00 97.56 105 ASP A N 1
ATOM 780 C CA . ASP A 1 105 ? 12.253 -5.723 -11.096 1.00 97.56 105 ASP A CA 1
ATOM 781 C C . ASP A 1 105 ? 11.437 -6.484 -10.055 1.00 97.56 105 ASP A C 1
ATOM 783 O O . ASP A 1 105 ? 10.377 -7.027 -10.371 1.00 97.56 105 ASP A O 1
ATOM 787 N N . ARG A 1 106 ? 11.873 -6.446 -8.795 1.00 97.94 106 ARG A N 1
ATOM 788 C CA . ARG A 1 106 ? 11.118 -6.992 -7.667 1.00 97.94 106 ARG A CA 1
ATOM 789 C C . ARG A 1 106 ? 9.766 -6.296 -7.502 1.00 97.94 106 ARG A C 1
ATOM 791 O O . ARG A 1 106 ? 8.738 -6.962 -7.476 1.00 97.94 106 ARG A O 1
ATOM 798 N N . ALA A 1 107 ? 9.748 -4.964 -7.493 1.00 98.19 107 ALA A N 1
ATOM 799 C CA . ALA A 1 107 ? 8.517 -4.180 -7.406 1.00 98.19 107 ALA A CA 1
ATOM 800 C C . ALA A 1 107 ? 7.576 -4.455 -8.588 1.00 98.19 107 ALA A C 1
ATOM 802 O O . ALA A 1 107 ? 6.365 -4.542 -8.418 1.00 98.19 107 ALA A O 1
ATOM 803 N N . ARG A 1 108 ? 8.128 -4.648 -9.790 1.00 98.38 108 ARG A N 1
ATOM 804 C CA . ARG A 1 108 ? 7.379 -5.064 -10.981 1.00 98.38 108 ARG A CA 1
ATOM 805 C C . ARG A 1 108 ? 6.750 -6.452 -10.828 1.00 98.38 108 ARG A C 1
ATOM 807 O O . ARG A 1 108 ? 5.586 -6.611 -11.178 1.00 98.38 108 ARG A O 1
ATOM 814 N N . LYS A 1 109 ? 7.480 -7.423 -10.275 1.00 98.44 109 LYS A N 1
ATOM 815 C CA . LYS A 1 109 ? 6.963 -8.770 -9.985 1.00 98.44 109 LYS A CA 1
ATOM 816 C C . LYS A 1 109 ? 5.824 -8.730 -8.960 1.00 98.44 109 LYS A C 1
ATOM 818 O O . LYS A 1 109 ? 4.791 -9.354 -9.174 1.00 98.44 109 LYS A O 1
ATOM 823 N N . VAL A 1 110 ? 5.985 -7.971 -7.875 1.00 98.56 110 VAL A N 1
ATOM 824 C CA . VAL A 1 110 ? 4.926 -7.808 -6.861 1.00 98.56 110 VAL A CA 1
ATOM 825 C C . VAL A 1 110 ? 3.726 -7.048 -7.440 1.00 98.56 110 VAL A C 1
ATOM 827 O O . VAL A 1 110 ? 2.581 -7.386 -7.152 1.00 98.56 110 VAL A O 1
ATOM 830 N N . ALA A 1 111 ? 3.953 -6.065 -8.316 1.00 98.69 111 ALA A N 1
ATOM 831 C CA . ALA A 1 111 ? 2.875 -5.386 -9.030 1.00 98.69 111 ALA A CA 1
ATOM 832 C C . ALA A 1 111 ? 2.054 -6.355 -9.892 1.00 98.69 111 ALA A C 1
ATOM 834 O O . ALA A 1 111 ? 0.829 -6.266 -9.874 1.00 98.69 111 ALA A O 1
ATOM 835 N N . ASP A 1 112 ? 2.699 -7.290 -10.595 1.00 98.75 112 ASP A N 1
ATOM 836 C CA . ASP A 1 112 ? 2.001 -8.326 -11.367 1.00 98.75 112 ASP A CA 1
ATOM 837 C C . ASP A 1 112 ? 1.105 -9.193 -10.471 1.00 98.75 112 ASP A C 1
ATOM 839 O O . ASP A 1 112 ? -0.052 -9.433 -10.810 1.00 98.75 112 ASP A O 1
ATOM 843 N N . ALA A 1 113 ? 1.595 -9.588 -9.292 1.00 98.62 113 ALA A N 1
ATOM 844 C CA . ALA A 1 113 ? 0.814 -10.347 -8.315 1.00 98.62 113 ALA A CA 1
ATOM 845 C C . ALA A 1 113 ? -0.421 -9.570 -7.820 1.00 98.62 113 ALA A C 1
ATOM 847 O O . ALA A 1 113 ? -1.540 -10.084 -7.827 1.00 98.62 113 ALA A O 1
ATOM 848 N N . VAL A 1 114 ? -0.256 -8.292 -7.467 1.00 98.56 114 VAL A N 1
ATOM 849 C CA . VAL A 1 114 ? -1.374 -7.442 -7.019 1.00 98.56 114 VAL A CA 1
ATOM 850 C C . VAL A 1 114 ? -2.403 -7.225 -8.128 1.00 98.56 114 VAL A C 1
ATOM 852 O O . VAL A 1 114 ? -3.610 -7.251 -7.866 1.00 98.56 114 VAL A O 1
ATOM 855 N N . LEU A 1 115 ? -1.946 -7.039 -9.369 1.00 98.38 115 LEU A N 1
ATOM 856 C CA . LEU A 1 115 ? -2.815 -6.938 -10.544 1.00 98.38 115 LEU A CA 1
ATOM 857 C C . LEU A 1 115 ? -3.569 -8.244 -10.823 1.00 98.38 115 LEU A C 1
ATOM 859 O O . LEU A 1 115 ? -4.708 -8.194 -11.277 1.00 98.38 115 LEU A O 1
ATOM 863 N N . ALA A 1 116 ? -2.974 -9.393 -10.496 1.00 98.38 116 ALA A N 1
ATOM 864 C CA . ALA A 1 116 ? -3.631 -10.698 -10.539 1.00 98.38 116 ALA A CA 1
ATOM 865 C C . ALA A 1 116 ? -4.615 -10.932 -9.373 1.00 98.38 116 ALA A C 1
ATOM 867 O O . ALA A 1 116 ? -5.281 -11.965 -9.331 1.00 98.38 116 ALA A O 1
ATOM 868 N N . GLY A 1 117 ? -4.741 -9.978 -8.444 1.00 97.81 117 GLY A N 1
ATOM 869 C CA . GLY A 1 117 ? -5.680 -10.033 -7.323 1.00 97.81 117 GLY A CA 1
ATOM 870 C C . GLY A 1 117 ? -5.046 -10.375 -5.977 1.00 97.81 117 GLY A C 1
ATOM 871 O O . GLY A 1 117 ? -5.759 -10.410 -4.978 1.00 97.81 117 GLY A O 1
ATOM 872 N N . GLU A 1 118 ? -3.727 -10.576 -5.909 1.00 98.31 118 GLU A N 1
ATOM 873 C CA . GLU A 1 118 ? -3.050 -10.833 -4.638 1.00 98.31 118 GLU A CA 1
ATOM 874 C C . GLU A 1 118 ? -3.154 -9.620 -3.704 1.00 98.31 118 GLU A C 1
ATOM 876 O O . GLU A 1 118 ? -3.075 -8.457 -4.122 1.00 98.31 118 GLU A O 1
ATOM 881 N N . ARG A 1 119 ? -3.363 -9.887 -2.416 1.00 98.00 119 ARG A N 1
ATOM 882 C CA . ARG A 1 119 ? -3.450 -8.877 -1.361 1.00 98.00 119 ARG A CA 1
ATOM 883 C C . ARG A 1 119 ? -2.670 -9.365 -0.154 1.00 98.00 119 ARG A C 1
ATOM 885 O O . ARG A 1 119 ? -2.655 -10.555 0.145 1.00 98.00 119 ARG A O 1
ATOM 892 N N . HIS A 1 120 ? -2.077 -8.429 0.572 1.00 97.00 120 HIS A N 1
ATOM 893 C CA . HIS A 1 120 ? -1.377 -8.739 1.805 1.00 97.00 120 HIS A CA 1
ATOM 894 C C . HIS A 1 120 ? -2.381 -9.243 2.865 1.00 97.00 120 HIS A C 1
ATOM 896 O O . HIS A 1 120 ? -3.333 -8.522 3.191 1.00 97.00 120 HIS A O 1
ATOM 902 N N . PRO A 1 121 ? -2.165 -10.424 3.475 1.00 95.06 121 PRO A N 1
ATOM 903 C CA . PRO A 1 121 ? -3.165 -11.094 4.314 1.00 95.06 121 PRO A CA 1
ATOM 904 C C . PRO A 1 121 ? -3.563 -10.278 5.552 1.00 95.06 121 PRO A C 1
ATOM 906 O O . PRO A 1 121 ? -4.737 -10.204 5.905 1.00 95.06 121 PRO A O 1
ATOM 909 N N . ALA A 1 122 ? -2.604 -9.595 6.185 1.00 94.12 122 ALA A N 1
ATOM 910 C CA . ALA A 1 122 ? -2.865 -8.742 7.347 1.00 94.12 122 ALA A CA 1
ATOM 911 C C . ALA A 1 122 ? -3.253 -7.286 7.009 1.00 94.12 122 ALA A C 1
ATOM 913 O O . ALA A 1 122 ? -3.596 -6.523 7.911 1.00 94.12 122 ALA A O 1
ATOM 914 N N . ALA A 1 123 ? -3.208 -6.872 5.736 1.00 92.94 123 ALA A N 1
ATOM 915 C CA . ALA A 1 123 ? -3.508 -5.489 5.360 1.00 92.94 123 ALA A CA 1
ATOM 916 C C . ALA A 1 123 ? -5.019 -5.241 5.221 1.00 92.94 123 ALA A C 1
ATOM 918 O O . ALA A 1 123 ? -5.469 -4.111 5.388 1.00 92.94 123 ALA A O 1
ATOM 919 N N . GLY A 1 124 ? -5.831 -6.273 4.963 1.00 90.62 124 GLY A N 1
ATOM 920 C CA . GLY A 1 124 ? -7.288 -6.139 4.855 1.00 90.62 124 GLY A CA 1
ATOM 921 C C . GLY A 1 124 ? -7.712 -4.958 3.966 1.00 90.62 124 GLY A C 1
ATOM 922 O O . GLY A 1 124 ? -7.176 -4.760 2.879 1.00 90.62 124 GLY A O 1
ATOM 923 N N . GLY A 1 125 ? -8.643 -4.130 4.456 1.00 93.56 125 GLY A N 1
ATOM 924 C CA . GLY A 1 125 ? -9.162 -2.944 3.757 1.00 93.56 125 GLY A CA 1
ATOM 925 C C . GLY A 1 125 ? -8.378 -1.639 3.970 1.00 93.56 125 GLY A C 1
ATOM 926 O O . GLY A 1 125 ? -8.955 -0.556 3.815 1.00 93.56 125 GLY A O 1
ATOM 927 N N . VAL A 1 126 ? -7.102 -1.692 4.377 1.00 96.75 126 VAL A N 1
ATOM 928 C CA . VAL A 1 126 ? -6.304 -0.480 4.641 1.00 96.75 126 VAL A CA 1
ATOM 929 C C . VAL A 1 126 ? -6.168 0.396 3.398 1.00 96.75 126 VAL A C 1
ATOM 931 O O . VAL A 1 126 ? -5.914 -0.070 2.290 1.00 96.75 126 VAL A O 1
ATOM 934 N N . LYS A 1 127 ? -6.315 1.707 3.596 1.00 97.88 127 LYS A N 1
ATOM 935 C CA . LYS A 1 127 ? -6.154 2.733 2.547 1.00 97.88 127 LYS A CA 1
ATOM 936 C C . LYS A 1 127 ? -5.112 3.777 2.926 1.00 97.88 127 LYS A C 1
ATOM 938 O O . LYS A 1 127 ? -4.902 4.743 2.190 1.00 97.88 127 LYS A O 1
ATOM 943 N N . TYR A 1 128 ? -4.484 3.625 4.085 1.00 97.69 128 TYR A N 1
ATOM 944 C CA . TYR A 1 128 ? -3.608 4.622 4.668 1.00 97.69 128 TYR A CA 1
ATOM 945 C C . TYR A 1 128 ? -2.411 3.947 5.319 1.00 97.69 128 TYR A C 1
ATOM 947 O O . TYR A 1 128 ? -2.531 2.858 5.879 1.00 97.69 128 TYR A O 1
ATOM 955 N N . PHE A 1 129 ? -1.277 4.629 5.259 1.00 97.62 129 PHE A N 1
ATOM 956 C CA . PHE A 1 129 ? -0.056 4.236 5.937 1.00 97.62 129 PHE A CA 1
ATOM 957 C C . PHE A 1 129 ? 0.773 5.478 6.267 1.00 97.62 129 PHE A C 1
ATOM 959 O O . PHE A 1 129 ? 0.462 6.582 5.805 1.00 97.62 129 PHE A O 1
ATOM 966 N N . HIS A 1 130 ? 1.773 5.303 7.118 1.00 96.25 130 HIS A N 1
ATOM 967 C CA . HIS A 1 130 ? 2.843 6.264 7.379 1.00 96.25 130 HIS A CA 1
ATOM 968 C C . HIS A 1 130 ? 4.101 5.502 7.821 1.00 96.25 130 HIS A C 1
ATOM 970 O O . HIS A 1 130 ? 4.020 4.299 8.062 1.00 96.25 130 HIS A O 1
ATOM 976 N N . THR A 1 131 ? 5.237 6.185 7.968 1.00 95.88 131 THR A N 1
ATOM 977 C CA . THR A 1 131 ? 6.473 5.568 8.481 1.00 95.88 131 THR A CA 1
ATOM 978 C C . THR A 1 131 ? 6.262 5.004 9.885 1.00 95.88 131 THR A C 1
ATOM 980 O O . THR A 1 131 ? 5.617 5.638 10.718 1.00 95.88 131 THR A O 1
ATOM 983 N N . ALA A 1 132 ? 6.778 3.815 10.181 1.00 94.94 132 ALA A N 1
ATOM 984 C CA . ALA A 1 132 ? 6.473 3.088 11.418 1.00 94.94 132 ALA A CA 1
ATOM 985 C C . ALA A 1 132 ? 7.161 3.634 12.694 1.00 94.94 132 ALA A C 1
ATOM 987 O O . ALA A 1 132 ? 7.304 2.903 13.666 1.00 94.94 132 ALA A O 1
ATOM 988 N N . ASP A 1 133 ? 7.563 4.907 12.729 1.00 91.75 133 ASP A N 1
ATOM 989 C CA . ASP A 1 133 ? 8.365 5.463 13.828 1.00 91.75 133 ASP A CA 1
ATOM 990 C C . ASP A 1 133 ? 7.546 5.675 15.109 1.00 91.75 133 ASP A C 1
ATOM 992 O O . ASP A 1 133 ? 7.960 5.309 16.207 1.00 91.75 133 ASP A O 1
ATOM 996 N N . VAL A 1 134 ? 6.371 6.299 14.979 1.00 91.19 134 VAL A N 1
ATOM 997 C CA . VAL A 1 134 ? 5.486 6.626 16.106 1.00 91.19 134 VAL A CA 1
ATOM 998 C C . VAL A 1 134 ? 4.018 6.562 15.688 1.00 91.19 134 VAL A C 1
ATOM 1000 O O . VAL A 1 134 ? 3.680 6.967 14.572 1.00 91.19 134 VAL A O 1
ATOM 1003 N N . PRO A 1 135 ? 3.101 6.128 16.571 1.00 92.06 135 PRO A N 1
ATOM 1004 C CA . PRO A 1 135 ? 1.679 6.175 16.274 1.00 92.06 135 PRO A CA 1
ATOM 1005 C C . PRO A 1 135 ? 1.153 7.611 16.292 1.00 92.06 135 PRO A C 1
ATOM 1007 O O . PRO A 1 135 ? 1.556 8.451 17.101 1.00 92.06 135 PRO A O 1
ATOM 1010 N N . PHE A 1 136 ? 0.138 7.885 15.474 1.00 92.12 136 PHE A N 1
ATOM 1011 C CA . PHE A 1 136 ? -0.661 9.095 15.644 1.00 92.12 136 PHE A CA 1
ATOM 1012 C C . PHE A 1 136 ? -1.336 9.158 17.023 1.00 92.12 136 PHE A C 1
ATOM 1014 O O . PHE A 1 136 ? -1.945 8.196 17.481 1.00 92.12 136 PHE A O 1
ATOM 1021 N N . ARG A 1 137 ? -1.340 10.354 17.633 1.00 89.81 137 ARG A N 1
ATOM 1022 C CA . ARG A 1 137 ? -2.016 10.620 18.921 1.00 89.81 137 ARG A CA 1
ATOM 1023 C C . ARG A 1 137 ? -3.541 10.471 18.866 1.00 89.81 137 ARG A C 1
ATOM 1025 O O . ARG A 1 137 ? -4.181 10.297 19.897 1.00 89.81 137 ARG A O 1
ATOM 1032 N N . LYS A 1 138 ? -4.143 10.613 17.681 1.00 92.25 138 LYS A N 1
ATOM 1033 C CA . LYS A 1 138 ? -5.600 10.536 17.505 1.00 92.25 138 LYS A CA 1
ATOM 1034 C C . LYS A 1 138 ? -6.060 9.081 17.564 1.00 92.25 138 LYS A C 1
ATOM 1036 O O . LYS A 1 138 ? -5.513 8.226 16.878 1.00 92.25 138 LYS A O 1
ATOM 1041 N N . THR A 1 139 ? -7.136 8.828 18.302 1.00 93.38 139 THR A N 1
ATOM 1042 C CA . THR A 1 139 ? -7.726 7.491 18.484 1.00 93.38 139 THR A CA 1
ATOM 1043 C C . THR A 1 139 ? -8.658 7.070 17.345 1.00 93.38 139 THR A C 1
ATOM 1045 O O . THR A 1 139 ? -9.335 6.052 17.449 1.00 93.38 139 THR A O 1
ATOM 1048 N N . ASP A 1 140 ? -8.703 7.821 16.239 1.00 95.81 140 ASP A N 1
ATOM 1049 C CA . ASP A 1 140 ? -9.498 7.496 15.048 1.00 95.81 140 ASP A CA 1
ATOM 1050 C C . ASP A 1 140 ? -8.770 6.556 14.074 1.00 95.81 140 ASP A C 1
ATOM 1052 O O . ASP A 1 140 ? -9.240 6.3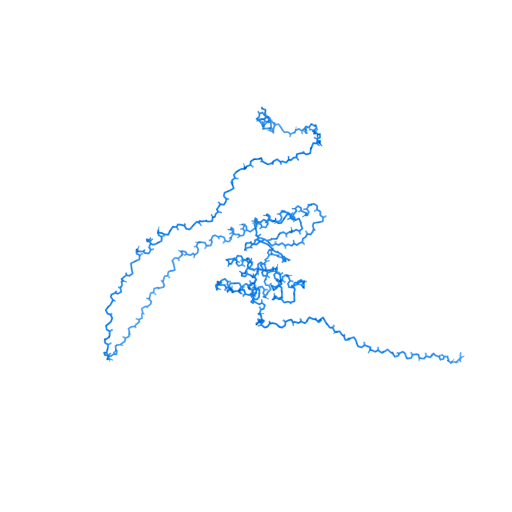55 12.953 1.00 95.81 140 ASP A O 1
ATOM 1056 N N . LYS A 1 141 ? -7.609 6.022 14.467 1.00 96.06 141 LYS A N 1
ATOM 1057 C CA . LYS A 1 141 ? -6.771 5.129 13.664 1.00 96.06 141 LYS A CA 1
ATOM 1058 C C . LYS A 1 141 ? -6.686 3.763 14.320 1.00 96.06 141 LYS A C 1
ATOM 1060 O O . LYS A 1 141 ? -6.307 3.662 15.484 1.00 96.06 141 LYS A O 1
ATOM 1065 N N . ARG A 1 142 ? -7.016 2.724 13.560 1.00 96.69 142 ARG A N 1
ATOM 1066 C CA . ARG A 1 142 ? -6.767 1.335 13.940 1.00 96.69 142 ARG A CA 1
ATOM 1067 C C . ARG A 1 142 ? -5.700 0.786 13.010 1.00 96.69 142 ARG A C 1
ATOM 1069 O O . ARG A 1 142 ? -5.914 0.743 11.805 1.00 96.69 142 ARG A O 1
ATOM 1076 N N . TYR A 1 143 ? -4.556 0.426 13.572 1.00 97.31 143 TYR A N 1
ATOM 1077 C CA . TYR A 1 143 ? -3.439 -0.181 12.863 1.00 97.31 143 TYR A CA 1
ATOM 1078 C C . TYR A 1 143 ? -3.678 -1.679 12.720 1.00 97.31 143 TYR A C 1
ATOM 1080 O O . TYR A 1 143 ? -4.150 -2.331 13.656 1.00 97.31 143 TYR A O 1
ATOM 1088 N N . LEU A 1 144 ? -3.393 -2.203 11.532 1.00 96.94 144 LEU A N 1
ATOM 1089 C CA . LEU A 1 144 ? -3.564 -3.621 11.216 1.00 96.94 144 LEU A CA 1
ATOM 1090 C C . LEU A 1 144 ? -2.216 -4.316 11.019 1.00 96.94 144 LEU A C 1
ATOM 1092 O O . LEU A 1 144 ? -2.079 -5.476 11.398 1.00 96.94 144 LEU A O 1
ATOM 1096 N N . LEU A 1 145 ? -1.238 -3.593 10.470 1.00 97.00 145 LEU A N 1
ATOM 1097 C CA . LEU A 1 145 ? 0.028 -4.141 10.000 1.00 97.00 145 LEU A CA 1
ATOM 1098 C C . LEU A 1 145 ? 1.152 -3.116 10.172 1.00 97.00 145 LEU A C 1
ATOM 1100 O O . LEU A 1 145 ? 0.944 -1.925 9.930 1.00 97.00 145 LEU A O 1
ATOM 1104 N N . VAL A 1 146 ? 2.338 -3.597 10.535 1.00 97.25 146 VAL A N 1
ATOM 1105 C CA . VAL A 1 146 ? 3.612 -2.903 10.339 1.00 97.25 146 VAL A CA 1
ATOM 1106 C C . VAL A 1 146 ? 4.454 -3.773 9.410 1.00 97.25 146 VAL A C 1
ATOM 1108 O O . VAL A 1 146 ? 4.591 -4.960 9.668 1.00 97.25 146 VAL A O 1
ATOM 1111 N N . SER A 1 147 ? 4.931 -3.216 8.299 1.00 96.00 147 SER A N 1
ATOM 1112 C CA . SER A 1 147 ? 5.749 -3.938 7.317 1.00 96.00 147 SER A CA 1
ATOM 1113 C C . SER A 1 147 ? 6.490 -2.968 6.398 1.00 96.00 147 SER A C 1
ATOM 1115 O O . SER A 1 147 ? 5.996 -1.876 6.098 1.00 96.00 147 SER A O 1
ATOM 1117 N N . GLY A 1 148 ? 7.694 -3.348 5.963 1.00 93.69 148 GLY A N 1
ATOM 1118 C CA . GLY A 1 148 ? 8.513 -2.576 5.024 1.00 93.69 148 GLY A CA 1
ATOM 1119 C C . GLY A 1 148 ? 8.717 -1.120 5.439 1.00 93.69 148 GLY A C 1
ATOM 1120 O O . GLY A 1 148 ? 8.586 -0.229 4.600 1.00 93.69 148 GLY A O 1
ATOM 1121 N N . GLY A 1 149 ? 8.953 -0.879 6.733 1.00 94.50 149 GLY A N 1
ATOM 1122 C CA . GLY A 1 149 ? 9.154 0.455 7.309 1.00 94.50 149 GLY A CA 1
ATOM 1123 C C . GLY A 1 149 ? 7.883 1.293 7.498 1.00 94.50 149 GLY A C 1
ATOM 1124 O O . GLY A 1 149 ? 7.973 2.452 7.907 1.00 94.50 149 GLY A O 1
ATOM 1125 N N . ASN A 1 150 ? 6.696 0.741 7.229 1.00 97.38 150 ASN A N 1
ATOM 1126 C CA . ASN A 1 150 ? 5.424 1.457 7.299 1.00 97.38 150 ASN A CA 1
ATOM 1127 C C . ASN A 1 150 ? 4.443 0.829 8.288 1.00 97.38 150 ASN A C 1
ATOM 1129 O O . ASN A 1 150 ? 4.410 -0.382 8.468 1.00 97.38 150 ASN A O 1
ATOM 1133 N N . ALA A 1 151 ? 3.583 1.662 8.868 1.00 97.62 151 ALA A N 1
ATOM 1134 C CA . ALA A 1 151 ? 2.432 1.259 9.660 1.00 97.62 151 ALA A CA 1
ATOM 1135 C C . ALA A 1 151 ? 1.138 1.533 8.883 1.00 97.62 151 ALA A C 1
ATOM 1137 O O . ALA A 1 151 ? 0.830 2.678 8.540 1.00 97.62 151 ALA A O 1
ATOM 1138 N N . PHE A 1 152 ? 0.362 0.483 8.627 1.00 98.25 152 PHE A N 1
ATOM 1139 C CA . PHE A 1 152 ? -0.862 0.506 7.832 1.00 98.25 152 PHE A CA 1
ATOM 1140 C C . PHE A 1 152 ? -2.092 0.537 8.732 1.00 98.25 152 PHE A C 1
ATOM 1142 O O . PHE A 1 152 ? -2.191 -0.206 9.715 1.00 98.25 152 PHE A O 1
ATOM 1149 N N . TYR A 1 153 ? -3.057 1.388 8.388 1.00 97.75 153 TYR A N 1
ATOM 1150 C CA . TYR A 1 153 ? -4.211 1.633 9.243 1.00 97.75 153 TYR A CA 1
ATOM 1151 C C . TYR A 1 153 ? -5.501 1.926 8.478 1.00 97.75 153 TYR A C 1
ATOM 1153 O O . TYR A 1 153 ? -5.519 2.428 7.349 1.00 97.75 153 TYR A O 1
ATOM 1161 N N . GLU A 1 154 ? -6.614 1.659 9.152 1.00 96.25 154 GLU A N 1
ATOM 1162 C CA . GLU A 1 154 ? -7.943 2.123 8.779 1.00 96.25 154 GLU A CA 1
ATOM 1163 C C . GLU A 1 154 ? -8.343 3.337 9.628 1.00 96.25 154 GLU A C 1
ATOM 1165 O O . GLU A 1 154 ? -7.940 3.493 10.788 1.00 96.25 154 GLU A O 1
ATOM 1170 N N . ARG A 1 155 ? -9.154 4.226 9.048 1.00 94.81 155 ARG A N 1
ATOM 1171 C CA . ARG A 1 155 ? -9.794 5.303 9.807 1.00 94.81 155 ARG A CA 1
ATOM 1172 C C . ARG A 1 155 ? -11.074 4.759 10.422 1.00 94.81 155 ARG A C 1
ATOM 1174 O O . ARG A 1 155 ? -12.029 4.484 9.706 1.00 94.81 155 ARG A O 1
ATOM 1181 N N . ARG A 1 156 ? -11.097 4.650 11.745 1.00 94.12 156 ARG A N 1
ATOM 1182 C CA . ARG A 1 156 ? -12.224 4.140 12.521 1.00 94.12 156 ARG A CA 1
ATOM 1183 C C . ARG A 1 156 ? -12.482 5.075 13.693 1.00 94.12 156 ARG A C 1
ATOM 1185 O O . ARG A 1 156 ? -11.786 5.007 14.703 1.00 94.12 156 ARG A O 1
ATOM 1192 N N . LYS A 1 157 ? -13.472 5.963 13.560 1.00 95.06 157 LYS A N 1
ATOM 1193 C CA . LYS A 1 157 ? -13.894 6.825 14.672 1.00 95.06 157 LYS A CA 1
ATOM 1194 C C . LYS A 1 157 ? -14.448 5.925 15.789 1.00 95.06 157 LYS A C 1
ATOM 1196 O O . LYS A 1 157 ? -15.354 5.146 15.501 1.00 95.06 157 LYS A O 1
ATOM 1201 N N . PRO A 1 158 ? -13.903 5.980 17.015 1.00 94.88 158 PRO A N 1
ATOM 1202 C CA . PRO A 1 158 ? -14.390 5.140 18.098 1.00 94.88 158 PRO A CA 1
ATOM 1203 C C . PRO A 1 158 ? -15.786 5.594 18.538 1.00 94.88 158 PRO A C 1
ATOM 1205 O O . PRO A 1 158 ? -16.061 6.791 18.616 1.00 94.88 158 PRO A O 1
ATOM 1208 N N . ASP A 1 159 ? -16.642 4.623 18.831 1.00 96.44 159 ASP A N 1
ATOM 1209 C CA . ASP A 1 159 ? -18.003 4.778 19.360 1.00 96.44 159 ASP A CA 1
ATOM 1210 C C . ASP A 1 159 ? -18.059 4.682 20.895 1.00 96.44 159 ASP A C 1
ATOM 1212 O O . ASP A 1 159 ? -19.073 4.992 21.511 1.00 96.44 159 ASP A O 1
ATOM 1216 N N . SER A 1 160 ? -16.955 4.269 21.521 1.00 96.88 160 SER A N 1
ATOM 1217 C CA . SER A 1 160 ? -16.842 4.039 22.958 1.00 96.88 160 SER A CA 1
ATOM 1218 C C . SER A 1 160 ? -15.410 4.280 23.462 1.00 96.88 160 SER A C 1
ATOM 1220 O O . SER A 1 160 ? -14.448 4.176 22.688 1.00 96.88 160 SER A O 1
ATOM 1222 N N . PRO A 1 161 ? -15.218 4.535 24.772 1.00 96.69 161 PRO A N 1
ATOM 1223 C CA . PRO A 1 161 ? -13.885 4.602 25.377 1.00 96.69 161 PRO A CA 1
ATOM 1224 C C . PRO A 1 161 ? -13.073 3.311 25.191 1.00 96.69 161 PRO A C 1
ATOM 1226 O O . PRO A 1 161 ? -11.866 3.361 24.957 1.00 96.69 161 PRO A O 1
ATOM 1229 N N . ALA A 1 162 ? -13.735 2.150 25.229 1.00 96.81 162 ALA A N 1
ATOM 1230 C CA . ALA A 1 162 ? -13.102 0.858 24.981 1.00 96.81 162 ALA A CA 1
ATOM 1231 C C . ALA A 1 162 ? -12.575 0.751 23.540 1.00 96.81 162 ALA A C 1
ATOM 1233 O O . ALA A 1 162 ? -11.422 0.366 23.336 1.00 96.81 162 ALA A O 1
ATOM 1234 N N . ALA A 1 163 ? -13.371 1.161 22.544 1.00 96.56 163 ALA A N 1
ATOM 1235 C CA . ALA A 1 163 ? -12.927 1.216 21.153 1.00 96.56 163 ALA A CA 1
ATOM 1236 C C . ALA A 1 163 ? -11.774 2.214 20.957 1.00 96.56 163 ALA A C 1
ATOM 1238 O O . ALA A 1 163 ? -10.818 1.911 20.245 1.00 96.56 163 ALA A O 1
ATOM 1239 N N . ALA A 1 164 ? -11.816 3.372 21.625 1.00 95.81 164 ALA A N 1
ATOM 1240 C CA . ALA A 1 164 ? -10.733 4.353 21.575 1.00 95.81 164 ALA A CA 1
ATOM 1241 C C . ALA A 1 164 ? -9.420 3.783 22.137 1.00 95.81 164 ALA A C 1
ATOM 1243 O O . ALA A 1 164 ? -8.365 3.945 21.520 1.00 95.81 164 ALA A O 1
ATOM 1244 N N . ARG A 1 165 ? -9.486 3.059 23.263 1.00 95.19 165 ARG A N 1
ATOM 1245 C CA . ARG A 1 165 ? -8.333 2.358 23.846 1.00 95.19 165 ARG A CA 1
ATOM 1246 C C . ARG A 1 165 ? -7.822 1.248 22.928 1.00 95.19 165 ARG A C 1
ATOM 1248 O O . ARG A 1 165 ? -6.616 1.141 22.727 1.00 95.19 165 ARG A O 1
ATOM 1255 N N . ALA A 1 166 ? -8.713 0.454 22.336 1.00 96.12 166 ALA A N 1
ATOM 1256 C CA . ALA A 1 166 ? -8.337 -0.601 21.396 1.00 96.12 166 ALA A CA 1
ATOM 1257 C C . ALA A 1 166 ? -7.618 -0.038 20.158 1.00 96.12 166 ALA A C 1
ATOM 1259 O O . ALA A 1 166 ? -6.597 -0.583 19.742 1.00 96.12 166 ALA A O 1
ATOM 1260 N N . ASN A 1 167 ? -8.109 1.078 19.612 1.00 96.31 167 ASN A N 1
ATOM 1261 C CA . ASN A 1 167 ? -7.458 1.801 18.524 1.00 96.31 167 ASN A CA 1
ATOM 1262 C C . ASN A 1 167 ? -6.069 2.308 18.948 1.00 96.31 167 ASN A C 1
ATOM 1264 O O . ASN A 1 167 ? -5.090 2.038 18.258 1.00 96.31 167 ASN A O 1
ATOM 1268 N N . ALA A 1 168 ? -5.944 2.948 20.114 1.00 93.50 168 ALA A N 1
ATOM 1269 C CA . ALA A 1 168 ? -4.655 3.429 20.621 1.00 93.50 168 ALA A CA 1
ATOM 1270 C C . ALA A 1 168 ? -3.624 2.298 20.815 1.00 93.50 168 ALA A C 1
ATOM 1272 O O . ALA A 1 168 ? -2.452 2.462 20.490 1.00 93.50 168 ALA A O 1
ATOM 1273 N N . MET A 1 169 ? -4.061 1.128 21.291 1.00 95.81 169 MET A N 1
ATOM 1274 C CA . MET A 1 169 ? -3.194 -0.041 21.494 1.00 95.81 169 MET A CA 1
ATOM 1275 C C . MET A 1 169 ? -2.879 -0.809 20.201 1.00 95.81 169 MET A C 1
ATOM 1277 O O . MET A 1 169 ? -2.009 -1.679 20.203 1.00 95.81 169 MET A O 1
ATOM 1281 N N . SER A 1 170 ? -3.588 -0.536 19.102 1.00 96.88 170 SER A N 1
ATOM 1282 C CA . SER A 1 170 ? -3.459 -1.327 17.874 1.00 96.88 170 SER A CA 1
ATOM 1283 C C . SER A 1 170 ? -2.092 -1.190 17.202 1.00 96.88 170 SER A C 1
ATOM 1285 O O . SER A 1 170 ? -1.623 -2.163 16.626 1.00 96.88 170 SER A O 1
ATOM 1287 N N . PHE A 1 171 ? -1.420 -0.041 17.340 1.00 96.88 171 PHE A N 1
ATOM 1288 C CA . PHE A 1 171 ? -0.064 0.146 16.814 1.00 96.88 171 PHE A CA 1
ATOM 1289 C C . PHE A 1 171 ? 0.937 -0.791 17.490 1.00 96.88 171 PHE A C 1
ATOM 1291 O O . PHE A 1 171 ? 1.606 -1.555 16.810 1.00 96.88 171 PHE A O 1
ATOM 1298 N N . ALA A 1 172 ? 0.976 -0.802 18.827 1.00 96.31 172 ALA A N 1
ATOM 1299 C CA . ALA A 1 172 ? 1.877 -1.673 19.583 1.00 96.31 172 ALA A CA 1
ATOM 1300 C C . ALA A 1 172 ? 1.639 -3.159 19.266 1.00 96.31 172 ALA A C 1
ATOM 1302 O O . ALA A 1 172 ? 2.583 -3.929 19.150 1.00 96.31 172 ALA A O 1
ATOM 1303 N N . ARG A 1 173 ? 0.375 -3.555 19.060 1.00 96.50 173 ARG A N 1
ATOM 1304 C CA . ARG A 1 173 ? 0.033 -4.916 18.619 1.00 96.50 173 ARG A CA 1
ATOM 1305 C C . ARG A 1 173 ? 0.513 -5.217 17.200 1.00 96.50 173 ARG A C 1
ATOM 1307 O O . ARG A 1 173 ? 0.901 -6.344 16.933 1.00 96.50 173 ARG A O 1
ATOM 1314 N N . ALA A 1 174 ? 0.430 -4.249 16.290 1.00 96.19 174 ALA A N 1
ATOM 1315 C CA . ALA A 1 174 ? 0.906 -4.416 14.921 1.00 96.19 174 ALA A CA 1
ATOM 1316 C C . ALA A 1 174 ? 2.439 -4.509 14.863 1.00 96.19 174 ALA A C 1
ATOM 1318 O O . ALA A 1 174 ? 2.941 -5.333 14.111 1.00 96.19 174 ALA A O 1
ATOM 1319 N N . VAL A 1 175 ? 3.153 -3.735 15.690 1.00 95.44 175 VAL A N 1
ATOM 1320 C CA . VAL A 1 175 ? 4.614 -3.841 15.854 1.00 95.44 175 VAL A CA 1
ATOM 1321 C C . VAL A 1 175 ? 4.998 -5.214 16.403 1.00 95.44 175 VAL A C 1
ATOM 1323 O O . VAL A 1 175 ? 5.772 -5.906 15.765 1.00 95.44 175 VAL A O 1
ATOM 1326 N N . ALA A 1 176 ? 4.378 -5.664 17.500 1.00 95.38 176 ALA A N 1
ATOM 1327 C CA . ALA A 1 176 ? 4.690 -6.974 18.079 1.00 95.38 176 ALA A CA 1
ATOM 1328 C C . ALA A 1 176 ? 4.507 -8.129 17.076 1.00 95.38 176 ALA A C 1
ATOM 1330 O O . ALA A 1 176 ? 5.330 -9.031 17.015 1.00 95.38 176 ALA A O 1
ATOM 1331 N N . ARG A 1 177 ? 3.463 -8.073 16.238 1.00 93.31 177 ARG A N 1
ATOM 1332 C CA . ARG A 1 177 ? 3.254 -9.064 15.169 1.00 93.31 177 ARG A CA 1
ATOM 1333 C C . ARG A 1 177 ? 4.294 -8.988 14.057 1.00 93.31 177 ARG A C 1
ATOM 1335 O O . ARG A 1 177 ? 4.582 -10.008 13.446 1.00 93.31 177 ARG A O 1
ATOM 1342 N N . ALA A 1 178 ? 4.791 -7.793 13.749 1.00 91.56 178 ALA A N 1
ATOM 1343 C CA . ALA A 1 178 ? 5.864 -7.630 12.779 1.00 91.56 178 ALA A CA 1
ATOM 1344 C C . ALA A 1 178 ? 7.167 -8.228 13.326 1.00 91.56 178 ALA A C 1
ATOM 1346 O O . ALA A 1 178 ? 7.807 -8.998 12.622 1.00 91.56 178 ALA A O 1
ATOM 1347 N N . ASP A 1 179 ? 7.486 -7.971 14.599 1.00 90.00 179 ASP A N 1
ATOM 1348 C CA . ASP A 1 179 ? 8.653 -8.553 15.275 1.00 90.00 179 ASP A CA 1
ATOM 1349 C C . ASP A 1 179 ? 8.574 -10.091 15.310 1.00 90.00 179 ASP A C 1
ATOM 1351 O O . ASP A 1 179 ? 9.560 -10.778 15.049 1.00 90.00 179 ASP A O 1
ATOM 1355 N N . GLU A 1 180 ? 7.389 -10.645 15.593 1.00 88.88 180 GLU A N 1
ATOM 1356 C CA . GLU A 1 180 ? 7.127 -12.089 15.533 1.00 88.88 180 GLU A CA 1
ATOM 1357 C C . GLU A 1 180 ? 7.323 -12.642 14.111 1.00 88.88 180 GLU A C 1
ATOM 1359 O O . GLU A 1 180 ? 8.036 -13.627 13.932 1.00 88.88 180 GLU A O 1
ATOM 1364 N N . ALA A 1 181 ? 6.759 -11.988 13.090 1.00 85.81 181 ALA A N 1
ATOM 1365 C CA . ALA A 1 181 ? 6.898 -12.414 11.696 1.00 85.81 181 ALA A CA 1
ATOM 1366 C C . ALA A 1 181 ? 8.354 -12.349 11.197 1.00 85.81 181 ALA A C 1
ATOM 1368 O O . ALA A 1 181 ? 8.800 -13.230 10.462 1.00 85.81 181 ALA A O 1
ATOM 1369 N N . GLU A 1 182 ? 9.119 -11.336 11.610 1.00 82.38 182 GLU A N 1
ATOM 1370 C CA . GLU A 1 182 ? 10.550 -11.238 11.310 1.00 82.38 182 GLU A CA 1
ATOM 1371 C C . GLU A 1 182 ? 11.361 -12.326 12.028 1.00 82.38 182 GLU A C 1
ATOM 1373 O O . GLU A 1 182 ? 12.269 -12.912 11.433 1.00 82.38 182 GLU A O 1
ATOM 1378 N N . ALA A 1 183 ? 11.023 -12.644 13.282 1.00 83.56 183 ALA A N 1
ATOM 1379 C CA . ALA A 1 183 ? 11.660 -13.730 14.022 1.00 83.56 183 ALA A CA 1
ATOM 1380 C C . ALA A 1 183 ? 11.396 -15.101 13.376 1.00 83.56 183 ALA A C 1
ATOM 1382 O O . ALA A 1 183 ? 12.306 -15.929 13.298 1.00 83.56 183 ALA A O 1
ATOM 1383 N N . GLU A 1 184 ? 10.180 -15.327 12.872 1.00 82.06 184 GLU A N 1
ATOM 1384 C CA . GLU A 1 184 ? 9.799 -16.546 12.150 1.00 82.06 184 GLU A CA 1
ATOM 1385 C C . GLU A 1 184 ? 10.449 -16.651 10.763 1.00 82.06 184 GLU A C 1
ATOM 1387 O O . GLU A 1 184 ? 10.828 -17.748 10.348 1.00 82.06 184 GLU A O 1
ATOM 1392 N N . ALA A 1 185 ? 10.637 -15.530 10.056 1.00 75.00 185 ALA A N 1
ATOM 1393 C CA . ALA A 1 185 ? 11.343 -15.500 8.772 1.00 75.00 185 ALA A CA 1
ATOM 1394 C C . ALA A 1 185 ? 12.833 -15.887 8.899 1.00 75.00 185 ALA A C 1
ATOM 1396 O O . ALA A 1 185 ? 13.454 -16.307 7.918 1.00 75.00 185 ALA A O 1
ATOM 1397 N N . GLY A 1 186 ? 13.388 -15.800 10.113 1.00 52.97 186 GLY A N 1
ATOM 1398 C CA . GLY A 1 186 ? 14.740 -16.227 10.453 1.00 52.97 186 GLY A CA 1
ATOM 1399 C C . GLY A 1 186 ? 15.850 -15.331 9.873 1.00 52.97 186 GLY A C 1
ATOM 1400 O O . GLY A 1 186 ? 15.619 -14.484 9.006 1.00 52.97 186 GLY A O 1
ATOM 1401 N N . PRO A 1 187 ? 17.108 -15.485 10.332 1.00 50.53 187 PRO A N 1
ATOM 1402 C CA . PRO A 1 187 ? 18.216 -14.685 9.825 1.00 50.53 187 PRO A CA 1
ATOM 1403 C C . PRO A 1 187 ? 18.528 -15.038 8.364 1.00 50.53 187 PRO A C 1
ATOM 1405 O O . PRO A 1 187 ? 19.027 -16.121 8.057 1.00 50.53 187 PRO A O 1
ATOM 1408 N N . ILE A 1 188 ? 18.357 -14.069 7.463 1.00 55.72 188 ILE A N 1
ATOM 1409 C CA . ILE A 1 188 ? 18.687 -14.171 6.025 1.00 55.72 188 ILE A CA 1
ATOM 1410 C C . ILE A 1 188 ? 20.206 -14.365 5.768 1.00 55.72 188 ILE A C 1
ATOM 1412 O O . ILE A 1 188 ? 20.646 -14.559 4.637 1.00 55.72 188 ILE A O 1
ATOM 1416 N N . VAL A 1 189 ? 21.037 -14.337 6.818 1.00 45.38 189 VAL A N 1
ATOM 1417 C CA . VAL A 1 189 ? 22.507 -14.433 6.755 1.00 45.38 189 VAL A CA 1
ATOM 1418 C C . VAL A 1 189 ? 23.079 -15.859 6.794 1.00 45.38 189 VAL A C 1
ATOM 1420 O O . VAL A 1 189 ? 24.288 -16.010 6.648 1.00 45.38 189 VAL A O 1
ATOM 1423 N N . ALA A 1 190 ? 22.270 -16.919 6.905 1.00 39.16 190 ALA A N 1
ATOM 1424 C CA . ALA A 1 190 ? 22.793 -18.297 6.886 1.00 39.16 190 ALA A CA 1
ATOM 1425 C C . ALA A 1 190 ? 22.858 -18.954 5.487 1.00 39.16 190 ALA A C 1
ATOM 1427 O O . ALA A 1 190 ? 23.531 -19.968 5.323 1.00 39.16 190 ALA A O 1
ATOM 1428 N N . ALA A 1 191 ? 22.215 -18.392 4.456 1.00 41.19 191 ALA A N 1
ATOM 1429 C CA . ALA A 1 191 ? 22.127 -19.040 3.137 1.00 41.19 191 ALA A CA 1
ATOM 1430 C C . ALA A 1 191 ? 23.240 -18.650 2.138 1.00 41.19 191 ALA A C 1
ATOM 1432 O O . ALA A 1 191 ? 23.276 -19.180 1.030 1.00 41.19 191 ALA A O 1
ATOM 1433 N N . ALA A 1 192 ? 24.160 -17.747 2.499 1.00 46.03 192 ALA A N 1
ATOM 1434 C CA . ALA A 1 192 ? 25.192 -17.239 1.584 1.00 46.03 192 ALA A CA 1
ATOM 1435 C C . ALA A 1 192 ? 26.615 -17.789 1.825 1.00 46.03 192 ALA A C 1
ATOM 1437 O O . ALA A 1 192 ? 27.557 -17.306 1.203 1.00 46.03 192 ALA A O 1
ATOM 1438 N N . LEU A 1 193 ? 26.796 -18.797 2.687 1.00 44.12 193 LEU A N 1
ATOM 1439 C CA . LEU A 1 193 ? 28.107 -19.427 2.929 1.00 44.12 193 LEU A CA 1
ATOM 1440 C C . LEU A 1 193 ? 28.121 -20.949 2.739 1.00 44.12 193 LEU A C 1
ATOM 1442 O O . LEU A 1 193 ? 29.029 -21.615 3.226 1.00 44.12 193 LEU A O 1
ATOM 1446 N N . ALA A 1 194 ? 27.174 -21.513 1.988 1.00 39.34 194 ALA A N 1
ATOM 1447 C CA . ALA A 1 194 ? 27.385 -22.844 1.430 1.00 39.34 194 ALA A CA 1
ATOM 1448 C C . ALA A 1 194 ? 28.402 -22.726 0.277 1.00 39.34 194 ALA A C 1
ATOM 1450 O O . ALA A 1 194 ? 28.116 -22.019 -0.697 1.00 39.34 194 ALA A O 1
ATOM 1451 N N . PRO A 1 195 ? 29.579 -23.378 0.341 1.00 39.09 195 PRO A N 1
ATOM 1452 C CA . PRO A 1 195 ? 30.434 -23.514 -0.825 1.00 39.09 195 PRO A CA 1
ATOM 1453 C C . PRO A 1 195 ? 29.616 -24.223 -1.900 1.00 39.09 195 PRO A C 1
ATOM 1455 O O . PRO A 1 195 ? 29.147 -25.343 -1.708 1.00 39.09 195 PRO A O 1
ATOM 1458 N N . LYS A 1 196 ? 29.387 -23.548 -3.024 1.00 36.56 196 LYS A N 1
ATOM 1459 C CA . LYS A 1 196 ? 28.823 -24.187 -4.206 1.00 36.56 196 LYS A CA 1
ATOM 1460 C C . LYS A 1 196 ? 29.860 -25.204 -4.677 1.00 36.56 196 LYS A C 1
ATOM 1462 O O . LYS A 1 196 ? 30.871 -24.803 -5.247 1.00 36.56 196 LYS A O 1
ATOM 1467 N N . GLU A 1 197 ? 29.629 -26.483 -4.384 1.00 43.03 197 GLU A N 1
ATOM 1468 C CA . GLU A 1 197 ? 30.422 -27.599 -4.899 1.00 43.03 197 GLU A CA 1
ATOM 1469 C C . GLU A 1 197 ? 30.569 -27.408 -6.418 1.00 43.03 197 GLU A C 1
ATOM 1471 O O . GLU A 1 197 ? 29.581 -27.389 -7.161 1.00 43.03 197 GLU A O 1
ATOM 1476 N N . ALA A 1 198 ? 31.791 -27.141 -6.874 1.00 42.62 198 ALA A N 1
ATOM 1477 C CA . ALA A 1 198 ? 32.069 -26.985 -8.291 1.00 42.62 198 ALA A CA 1
ATOM 1478 C C . ALA A 1 198 ? 31.890 -28.356 -8.967 1.00 42.62 198 ALA A C 1
ATOM 1480 O O . ALA A 1 198 ? 32.458 -29.337 -8.483 1.00 42.62 198 ALA A O 1
ATOM 1481 N N . PRO A 1 199 ? 31.130 -28.470 -10.070 1.00 42.03 199 PRO A N 1
ATOM 1482 C CA . PRO A 1 199 ? 31.068 -29.723 -10.807 1.00 42.03 199 PRO A CA 1
ATOM 1483 C C . PRO A 1 199 ? 32.457 -30.051 -11.369 1.00 42.03 199 PRO A C 1
ATOM 1485 O O . PRO A 1 199 ? 33.126 -29.188 -11.942 1.00 42.03 199 PRO A O 1
ATOM 1488 N N . ALA A 1 200 ? 32.885 -31.302 -11.185 1.00 45.53 200 ALA A N 1
ATOM 1489 C CA . ALA A 1 200 ? 34.144 -31.822 -11.706 1.00 45.53 200 ALA A CA 1
ATOM 1490 C C . ALA A 1 200 ? 34.257 -31.570 -13.225 1.00 45.53 200 ALA A C 1
ATOM 1492 O O . ALA A 1 200 ? 33.266 -31.741 -13.944 1.00 45.53 200 ALA A O 1
ATOM 1493 N N . PRO A 1 201 ? 35.435 -31.178 -13.743 1.00 44.91 201 PRO A N 1
ATOM 1494 C CA . PRO A 1 201 ? 35.602 -30.952 -15.170 1.00 44.91 201 PRO A CA 1
ATOM 1495 C C . PRO A 1 201 ? 35.482 -32.282 -15.924 1.00 44.91 201 PRO A C 1
ATOM 1497 O O . PRO A 1 201 ? 36.302 -33.185 -15.763 1.00 44.91 201 PRO A O 1
ATOM 1500 N N . ALA A 1 202 ? 34.452 -32.396 -16.764 1.00 45.38 202 ALA A N 1
ATOM 1501 C CA . ALA A 1 202 ? 34.356 -33.459 -17.751 1.00 45.38 202 ALA A CA 1
ATOM 1502 C C . ALA A 1 202 ? 35.500 -33.307 -18.765 1.00 45.38 202 ALA A C 1
ATOM 1504 O O . ALA A 1 202 ? 35.685 -32.243 -19.360 1.00 45.38 202 ALA A O 1
ATOM 1505 N N . MET A 1 203 ? 36.276 -34.376 -18.938 1.00 37.59 203 MET A N 1
ATOM 1506 C CA . MET A 1 203 ? 37.361 -34.458 -19.910 1.00 37.59 203 MET A CA 1
ATOM 1507 C C . MET A 1 203 ? 36.804 -34.306 -21.328 1.00 37.59 203 MET A C 1
ATOM 1509 O O . MET A 1 203 ? 35.971 -35.099 -21.765 1.00 37.59 203 MET A O 1
ATOM 1513 N N . VAL A 1 204 ? 37.273 -33.291 -22.052 1.00 42.75 204 VAL A N 1
ATOM 1514 C CA . VAL A 1 204 ? 37.011 -33.140 -23.486 1.00 42.75 204 VAL A CA 1
ATOM 1515 C C . VAL A 1 204 ? 38.025 -33.996 -24.239 1.00 42.75 204 VAL A C 1
ATOM 1517 O O . VAL A 1 204 ? 39.230 -33.863 -24.031 1.00 42.75 204 VAL A O 1
ATOM 1520 N N . ALA A 1 205 ? 37.516 -34.900 -25.073 1.00 41.06 205 ALA A N 1
ATOM 1521 C CA . ALA A 1 205 ? 38.294 -35.790 -25.922 1.00 41.06 205 ALA A CA 1
ATOM 1522 C C . ALA A 1 205 ? 39.119 -35.020 -26.971 1.00 41.06 205 ALA A C 1
ATOM 1524 O O . ALA A 1 205 ? 38.728 -33.952 -27.443 1.00 41.06 205 ALA A O 1
ATOM 1525 N N . GLU A 1 206 ? 40.264 -35.604 -27.313 1.00 38.66 206 GLU A N 1
ATOM 1526 C CA . GLU A 1 206 ? 41.340 -35.066 -28.145 1.00 38.66 206 GLU A CA 1
ATOM 1527 C C . GLU A 1 206 ? 40.882 -34.577 -29.533 1.00 38.66 206 GLU A C 1
ATOM 1529 O O . GLU A 1 206 ? 40.257 -35.304 -30.308 1.00 38.66 206 GLU A O 1
ATOM 1534 N N . ALA A 1 207 ? 41.272 -33.347 -29.882 1.00 37.31 207 ALA A N 1
ATOM 1535 C CA . ALA A 1 207 ? 41.210 -32.825 -31.243 1.00 37.31 207 ALA A CA 1
ATOM 1536 C C . ALA A 1 207 ? 42.478 -33.225 -32.021 1.00 37.31 207 ALA A C 1
ATOM 1538 O O . ALA A 1 207 ? 43.601 -33.008 -31.567 1.00 37.31 207 ALA A O 1
ATOM 1539 N N . ARG A 1 208 ? 42.294 -33.807 -33.212 1.00 44.78 208 ARG A N 1
ATOM 1540 C CA . ARG A 1 208 ? 43.369 -34.181 -34.153 1.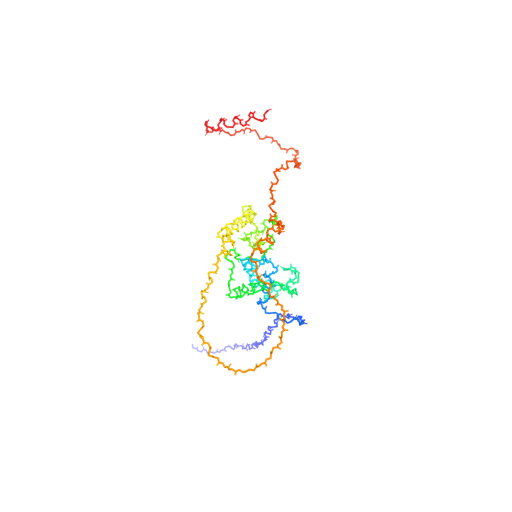00 44.78 208 ARG A CA 1
ATOM 1541 C C . ARG A 1 208 ? 44.055 -32.925 -34.731 1.00 44.78 208 ARG A C 1
ATOM 1543 O O . ARG A 1 208 ? 43.367 -31.928 -34.950 1.00 44.78 208 ARG A O 1
ATOM 1550 N N . PRO A 1 209 ? 45.367 -32.962 -35.038 1.00 38.00 209 PRO A N 1
ATOM 1551 C CA . PRO A 1 209 ? 46.103 -31.788 -35.496 1.00 38.00 209 PRO A CA 1
ATOM 1552 C C . PRO A 1 209 ? 45.876 -31.510 -36.989 1.00 38.00 209 PRO A C 1
ATOM 1554 O O . PRO A 1 209 ? 45.907 -32.424 -37.814 1.00 38.00 209 PRO A O 1
ATOM 1557 N N . VAL A 1 210 ? 45.714 -30.231 -37.336 1.00 39.44 210 VAL A N 1
ATOM 1558 C CA . VAL A 1 210 ? 45.795 -29.714 -38.711 1.00 39.44 210 VAL A CA 1
ATOM 1559 C C . VAL A 1 210 ? 47.046 -28.828 -38.788 1.00 39.44 210 VAL A C 1
ATOM 1561 O O . VAL A 1 210 ? 47.186 -27.947 -37.938 1.00 39.44 210 VAL A O 1
ATOM 1564 N N . PRO A 1 211 ? 47.983 -29.047 -39.729 1.00 41.00 211 PRO A N 1
ATOM 1565 C CA . PRO A 1 211 ? 49.201 -28.251 -39.814 1.00 41.00 211 PRO A CA 1
ATOM 1566 C C . PRO A 1 211 ? 49.026 -27.023 -40.718 1.00 41.00 211 PRO A C 1
ATOM 1568 O O . PRO A 1 211 ? 48.466 -27.124 -41.808 1.00 41.00 211 PRO A O 1
ATOM 1571 N N . GLY A 1 212 ? 49.619 -25.902 -40.296 1.00 35.03 212 GLY A N 1
ATOM 1572 C CA . GLY A 1 212 ? 50.071 -24.837 -41.194 1.00 35.03 212 GLY A CA 1
ATOM 1573 C C . GLY A 1 212 ? 49.456 -23.459 -40.954 1.00 35.03 212 GLY A C 1
ATOM 1574 O O . GLY A 1 212 ? 48.274 -23.259 -41.212 1.00 35.03 212 GLY A O 1
ATOM 1575 N N . ALA A 1 213 ? 50.313 -22.526 -40.526 1.00 36.41 213 ALA A N 1
ATOM 1576 C CA . ALA A 1 213 ? 50.444 -21.135 -40.985 1.00 36.41 213 ALA A CA 1
ATOM 1577 C C . ALA A 1 213 ? 50.810 -20.199 -39.825 1.00 36.41 213 ALA A C 1
ATOM 1579 O O . ALA A 1 213 ? 50.019 -19.899 -38.932 1.00 36.41 213 ALA A O 1
ATOM 1580 N N . ASP A 1 214 ? 52.057 -19.759 -39.896 1.00 34.75 214 ASP A N 1
ATOM 1581 C CA . ASP A 1 214 ? 52.742 -18.796 -39.055 1.00 34.75 214 ASP A CA 1
ATOM 1582 C C . ASP A 1 214 ? 52.025 -17.445 -38.969 1.00 34.75 214 ASP A C 1
ATOM 1584 O O . ASP A 1 214 ? 51.545 -16.926 -39.975 1.00 34.75 214 ASP A O 1
ATOM 1588 N N . SER A 1 215 ? 52.042 -16.835 -37.778 1.00 43.88 215 SER A N 1
ATOM 1589 C CA . SER A 1 215 ? 52.254 -15.392 -37.564 1.00 43.88 215 SER A CA 1
ATOM 1590 C C . SER A 1 215 ? 52.352 -15.111 -36.066 1.00 43.88 215 SER A C 1
ATOM 1592 O O . SER A 1 215 ? 51.358 -14.936 -35.364 1.00 43.88 215 SER A O 1
ATOM 1594 N N . ALA A 1 216 ? 53.590 -15.072 -35.579 1.00 35.00 216 ALA A N 1
ATOM 1595 C CA . ALA A 1 216 ? 53.933 -14.557 -34.269 1.00 35.00 216 ALA A CA 1
ATOM 1596 C C . ALA A 1 216 ? 53.778 -13.026 -34.250 1.00 35.00 216 ALA A C 1
ATOM 1598 O O . ALA A 1 216 ? 54.497 -12.315 -34.948 1.00 35.00 216 ALA A O 1
ATOM 1599 N N . LEU A 1 217 ? 52.893 -12.518 -33.394 1.00 36.62 217 LEU A N 1
ATOM 1600 C CA . LEU A 1 217 ? 53.054 -11.201 -32.786 1.00 36.62 217 LEU A CA 1
ATOM 1601 C C . LEU A 1 217 ? 53.174 -11.407 -31.282 1.00 36.62 217 LEU A C 1
ATOM 1603 O O . LEU A 1 217 ? 52.215 -11.711 -30.576 1.00 36.62 217 LEU A O 1
ATOM 1607 N N . ALA A 1 218 ? 54.417 -11.298 -30.829 1.00 36.69 218 ALA A N 1
ATOM 1608 C CA . ALA A 1 218 ? 54.805 -11.332 -29.439 1.00 36.69 218 ALA A CA 1
ATOM 1609 C C . ALA A 1 218 ? 54.208 -10.130 -28.693 1.00 36.69 218 ALA A C 1
ATOM 1611 O O . ALA A 1 218 ? 54.549 -8.985 -28.979 1.00 36.69 218 ALA A O 1
ATOM 1612 N N . TYR A 1 219 ? 53.384 -10.401 -27.683 1.00 35.78 219 TYR A N 1
ATOM 1613 C CA . TYR A 1 219 ? 53.274 -9.533 -26.516 1.00 35.78 219 TYR A CA 1
ATOM 1614 C C . TYR A 1 219 ? 53.915 -10.276 -25.346 1.00 35.78 219 TYR A C 1
ATOM 1616 O O . TYR A 1 219 ? 53.329 -11.173 -24.744 1.00 35.78 219 TYR A O 1
ATOM 1624 N N . GLY A 1 220 ? 55.176 -9.937 -25.080 1.00 44.56 220 GLY A N 1
ATOM 1625 C CA . GLY A 1 220 ? 55.884 -10.356 -23.881 1.00 44.56 220 GLY A CA 1
ATOM 1626 C C . GLY A 1 220 ? 55.320 -9.609 -22.678 1.00 44.56 220 GLY A C 1
ATOM 1627 O O . GLY A 1 220 ? 55.601 -8.430 -22.486 1.00 44.56 220 GLY A O 1
ATOM 1628 N N . GLY A 1 221 ? 54.521 -10.302 -21.877 1.00 36.09 221 GLY A N 1
ATOM 1629 C CA . GLY A 1 221 ? 54.062 -9.838 -20.577 1.00 36.09 221 GLY A CA 1
ATOM 1630 C C . GLY A 1 221 ? 53.658 -11.045 -19.747 1.00 36.09 221 GLY A C 1
ATOM 1631 O O . GLY A 1 221 ? 52.629 -11.659 -20.011 1.00 36.09 221 GLY A O 1
ATOM 1632 N N . ALA A 1 222 ? 54.492 -11.419 -18.778 1.00 42.28 222 ALA A N 1
ATOM 1633 C CA . ALA A 1 222 ? 54.154 -12.448 -17.807 1.00 42.28 222 ALA A CA 1
ATOM 1634 C C . ALA A 1 222 ? 52.887 -12.021 -17.048 1.00 42.28 222 ALA A C 1
ATOM 1636 O O . ALA A 1 222 ? 52.877 -10.988 -16.379 1.00 42.28 222 ALA A O 1
ATOM 1637 N N . ALA A 1 223 ? 51.815 -12.803 -17.168 1.00 46.81 223 ALA A N 1
ATOM 1638 C CA . ALA A 1 223 ? 50.646 -12.651 -16.315 1.00 46.81 223 ALA A CA 1
ATOM 1639 C C . ALA A 1 223 ? 51.060 -12.963 -14.863 1.00 46.81 223 ALA A C 1
ATOM 1641 O O . ALA A 1 223 ? 51.667 -14.015 -14.634 1.00 46.81 223 ALA A O 1
ATOM 1642 N N . PRO A 1 224 ? 50.780 -12.093 -13.875 1.00 47.62 224 PRO A N 1
ATOM 1643 C CA . PRO A 1 224 ? 51.055 -12.429 -12.488 1.00 47.62 224 PRO A CA 1
ATOM 1644 C C . PRO A 1 224 ? 50.152 -13.591 -12.062 1.00 47.62 224 PRO A C 1
ATOM 1646 O O . PRO A 1 224 ? 48.947 -13.589 -12.320 1.00 47.62 224 PRO A O 1
ATOM 1649 N N . ALA A 1 225 ? 50.749 -14.587 -11.409 1.00 51.12 225 ALA A N 1
ATOM 1650 C CA . ALA A 1 225 ? 50.008 -15.638 -10.732 1.00 51.12 225 ALA A CA 1
ATOM 1651 C C . ALA A 1 225 ? 49.064 -15.006 -9.696 1.00 51.12 225 ALA A C 1
ATOM 1653 O O . ALA A 1 225 ? 49.468 -14.152 -8.906 1.00 51.12 225 ALA A O 1
ATOM 1654 N N . PHE A 1 226 ? 47.797 -15.410 -9.724 1.00 49.91 226 PHE A N 1
ATOM 1655 C CA . PHE A 1 226 ? 46.804 -15.006 -8.738 1.00 49.91 226 PHE A CA 1
ATOM 1656 C C . PHE A 1 226 ? 47.141 -15.672 -7.395 1.00 49.91 226 PHE A C 1
ATOM 1658 O O . PHE A 1 226 ? 46.991 -16.884 -7.260 1.00 49.91 226 PHE A O 1
ATOM 1665 N N . ASP A 1 227 ? 47.623 -14.892 -6.423 1.00 52.09 227 ASP A N 1
ATOM 1666 C CA . ASP A 1 227 ? 47.866 -15.350 -5.051 1.00 52.09 227 ASP A CA 1
ATOM 1667 C C . ASP A 1 227 ? 46.592 -15.152 -4.201 1.00 52.09 227 ASP A C 1
ATOM 1669 O O . ASP A 1 227 ? 46.219 -14.010 -3.901 1.00 52.09 227 ASP A O 1
ATOM 1673 N N . PRO A 1 228 ? 45.901 -16.231 -3.789 1.00 49.50 228 PRO A N 1
ATOM 1674 C CA . PRO A 1 228 ? 44.690 -16.137 -2.974 1.00 49.50 228 PRO A CA 1
ATOM 1675 C C . PRO A 1 228 ? 44.953 -15.645 -1.538 1.00 49.50 228 PRO A C 1
ATOM 1677 O O . PRO A 1 228 ? 44.003 -15.331 -0.819 1.00 49.50 228 PRO A O 1
ATOM 1680 N N . SER A 1 229 ? 46.213 -15.511 -1.113 1.00 52.00 229 SER A N 1
ATOM 1681 C CA . SER A 1 229 ? 46.577 -15.066 0.240 1.00 52.00 229 SER A CA 1
ATOM 1682 C C . SER A 1 229 ? 46.424 -13.550 0.430 1.00 52.00 229 SER A C 1
ATOM 1684 O O . SER A 1 229 ? 46.164 -13.085 1.541 1.00 52.00 229 SER A O 1
ATOM 1686 N N . GLY A 1 230 ? 46.500 -12.762 -0.650 1.00 46.34 230 GLY A N 1
ATOM 1687 C CA . GLY A 1 230 ? 46.310 -11.304 -0.603 1.00 46.34 230 GLY A CA 1
ATOM 1688 C C . GLY A 1 230 ? 44.846 -10.871 -0.452 1.00 46.34 230 GLY A C 1
ATOM 1689 O O . GLY A 1 230 ? 44.562 -9.798 0.087 1.00 46.34 230 GLY A O 1
ATOM 1690 N N . ALA A 1 231 ? 43.901 -11.720 -0.867 1.00 46.50 231 ALA A N 1
ATOM 1691 C CA . ALA A 1 231 ? 42.473 -11.426 -0.786 1.00 46.50 231 ALA A CA 1
ATOM 1692 C C . ALA A 1 231 ? 41.955 -11.440 0.661 1.00 46.50 231 ALA A C 1
ATOM 1694 O O . ALA A 1 231 ? 41.074 -10.655 0.988 1.00 46.50 231 ALA A O 1
ATOM 1695 N N . LEU A 1 232 ? 42.533 -12.253 1.552 1.00 45.72 232 LEU A N 1
ATOM 1696 C CA . LEU A 1 232 ? 42.159 -12.299 2.974 1.00 45.72 232 LEU A CA 1
ATOM 1697 C C . LEU A 1 232 ? 42.684 -11.086 3.764 1.00 45.72 232 LEU A C 1
ATOM 1699 O O . LEU A 1 232 ? 41.990 -10.574 4.644 1.00 45.72 232 LEU A O 1
ATOM 1703 N N . ALA A 1 233 ? 43.863 -10.561 3.411 1.00 48.56 233 ALA A N 1
ATOM 1704 C CA . ALA A 1 233 ? 44.435 -9.380 4.063 1.00 48.56 233 ALA A CA 1
ATOM 1705 C C . ALA A 1 233 ? 43.663 -8.084 3.739 1.00 48.56 233 ALA A C 1
ATOM 1707 O O . ALA A 1 233 ? 43.523 -7.213 4.598 1.00 48.56 233 ALA A O 1
ATOM 1708 N N . ALA A 1 234 ? 43.093 -7.970 2.532 1.00 48.12 234 ALA A N 1
ATOM 1709 C CA . ALA A 1 234 ? 42.290 -6.811 2.129 1.00 48.12 234 ALA A CA 1
ATOM 1710 C C . ALA A 1 234 ? 40.938 -6.716 2.868 1.00 48.12 234 ALA A C 1
ATOM 1712 O O . ALA A 1 234 ? 40.412 -5.620 3.056 1.00 48.12 234 ALA A O 1
ATOM 1713 N N . VAL A 1 235 ? 40.394 -7.844 3.341 1.00 50.28 235 VAL A N 1
ATOM 1714 C CA . VAL A 1 235 ? 39.140 -7.883 4.116 1.00 50.28 235 VAL A CA 1
ATOM 1715 C C . VAL A 1 235 ? 39.394 -7.500 5.581 1.00 50.28 235 VAL A C 1
ATOM 1717 O O . VAL A 1 235 ? 38.562 -6.837 6.196 1.00 50.28 235 VAL A O 1
ATOM 1720 N N . ALA A 1 236 ? 40.575 -7.827 6.120 1.00 52.59 236 ALA A N 1
ATOM 1721 C CA . ALA A 1 236 ? 40.985 -7.473 7.483 1.00 52.59 236 ALA A CA 1
ATOM 1722 C C . ALA A 1 236 ? 41.320 -5.976 7.671 1.00 52.59 236 ALA A C 1
ATOM 1724 O O . ALA A 1 236 ? 41.345 -5.490 8.801 1.00 52.59 236 ALA A O 1
ATOM 1725 N N . ALA A 1 237 ? 41.552 -5.231 6.581 1.00 52.66 237 ALA A N 1
ATOM 1726 C CA . ALA A 1 237 ? 41.875 -3.800 6.606 1.00 52.66 237 ALA A CA 1
ATOM 1727 C C . ALA A 1 237 ? 40.659 -2.869 6.400 1.00 52.66 237 ALA A C 1
ATOM 1729 O O . ALA A 1 237 ? 40.796 -1.642 6.449 1.00 52.66 237 ALA A O 1
ATOM 1730 N N . LEU A 1 238 ? 39.456 -3.414 6.188 1.00 45.97 238 LEU A N 1
ATOM 1731 C CA . LEU A 1 238 ? 38.232 -2.616 6.125 1.00 45.97 238 LEU A CA 1
ATOM 1732 C C . LEU A 1 238 ? 37.821 -2.195 7.539 1.00 45.97 238 LEU A C 1
ATOM 1734 O O . LEU A 1 238 ? 37.411 -3.008 8.363 1.00 45.97 238 LEU A O 1
ATOM 1738 N N . LYS A 1 239 ? 37.903 -0.890 7.816 1.00 48.44 239 LYS A N 1
ATOM 1739 C CA . LYS A 1 239 ? 37.374 -0.298 9.050 1.00 48.44 239 LYS A CA 1
ATOM 1740 C C . LYS A 1 239 ? 35.886 -0.668 9.164 1.00 48.44 239 LYS A C 1
ATOM 1742 O O . LYS A 1 239 ? 35.154 -0.429 8.198 1.00 48.44 239 LYS A O 1
ATOM 1747 N N . PRO A 1 240 ? 35.421 -1.244 10.289 1.00 50.12 240 PRO A N 1
ATOM 1748 C CA . PRO A 1 240 ? 34.041 -1.690 10.406 1.00 50.12 240 PRO A CA 1
ATOM 1749 C C . PRO A 1 240 ? 33.103 -0.514 10.135 1.00 50.12 240 PRO A C 1
ATOM 1751 O O . PRO A 1 240 ? 33.182 0.532 10.786 1.00 50.12 240 PRO A O 1
ATOM 1754 N N . ARG A 1 241 ? 32.220 -0.679 9.145 1.00 49.62 241 ARG A N 1
ATOM 1755 C CA . ARG A 1 241 ? 31.065 0.201 8.987 1.00 49.62 241 ARG A CA 1
ATOM 1756 C C . ARG A 1 241 ? 30.249 0.076 10.266 1.00 49.62 241 ARG A C 1
ATOM 1758 O O . ARG A 1 241 ? 29.925 -1.032 10.682 1.00 49.62 241 ARG A O 1
ATOM 1765 N N . SER A 1 242 ? 29.969 1.219 10.885 1.00 51.47 242 SER A N 1
ATOM 1766 C CA . SER A 1 242 ? 29.096 1.357 12.048 1.00 51.47 242 SER A CA 1
ATOM 1767 C C . SER A 1 242 ? 27.866 0.469 11.881 1.00 51.47 242 SER A C 1
ATOM 1769 O O . SER A 1 242 ? 27.087 0.682 10.951 1.00 51.47 242 SER A O 1
ATOM 1771 N N . GLY A 1 243 ? 27.742 -0.531 12.757 1.00 48.91 243 GLY A N 1
ATOM 1772 C CA . GLY A 1 243 ? 26.569 -1.395 12.842 1.00 48.91 243 GLY A CA 1
ATOM 1773 C C . GLY A 1 243 ? 25.288 -0.598 13.114 1.00 48.91 243 GLY A C 1
ATOM 1774 O O . GLY A 1 243 ? 25.348 0.624 13.306 1.00 48.91 243 GLY A O 1
ATOM 1775 N N . PRO A 1 244 ? 24.118 -1.261 13.134 1.00 47.16 244 PRO A N 1
ATOM 1776 C CA . PRO A 1 244 ? 22.866 -0.600 13.477 1.00 47.16 244 PRO A CA 1
ATOM 1777 C C . PRO A 1 244 ? 23.038 0.154 14.799 1.00 47.16 244 PRO A C 1
ATOM 1779 O O . PRO A 1 244 ? 23.559 -0.389 15.775 1.00 47.16 244 PRO A O 1
ATOM 1782 N N . ARG A 1 245 ? 22.643 1.434 14.816 1.00 43.12 245 ARG A N 1
ATOM 1783 C CA . ARG A 1 245 ? 22.564 2.223 16.047 1.00 43.12 245 ARG A CA 1
ATOM 1784 C C . ARG A 1 245 ? 21.549 1.533 16.952 1.00 43.12 245 ARG A C 1
ATOM 1786 O O . ARG A 1 245 ? 20.353 1.781 16.849 1.00 43.12 245 ARG A O 1
ATOM 1793 N N . VAL A 1 246 ? 22.035 0.685 17.850 1.00 39.41 246 VAL A N 1
ATOM 1794 C CA . VAL A 1 246 ? 21.301 0.319 19.053 1.00 39.41 246 VAL A CA 1
ATOM 1795 C C . VAL A 1 246 ? 21.198 1.610 19.853 1.00 39.41 246 VAL A C 1
ATOM 1797 O O . VAL A 1 246 ? 22.164 2.051 20.478 1.00 39.41 246 VAL A O 1
ATOM 1800 N N . ILE A 1 247 ? 20.051 2.281 19.770 1.00 43.03 247 ILE A N 1
ATOM 1801 C CA . ILE A 1 247 ? 19.703 3.291 20.761 1.00 43.03 247 ILE A CA 1
ATOM 1802 C C . ILE A 1 247 ? 19.441 2.495 22.034 1.00 43.03 247 ILE A C 1
ATOM 1804 O O . ILE A 1 247 ? 18.359 1.949 22.228 1.00 43.03 247 ILE A O 1
ATOM 1808 N N . ALA A 1 248 ? 20.468 2.371 22.873 1.00 35.94 248 ALA A N 1
ATOM 1809 C CA . ALA A 1 248 ? 20.276 1.932 24.241 1.00 35.94 248 ALA A CA 1
ATOM 1810 C C . ALA A 1 248 ? 19.237 2.872 24.881 1.00 35.94 248 ALA A C 1
ATOM 1812 O O . ALA A 1 248 ? 19.403 4.095 24.776 1.00 35.94 248 ALA A O 1
ATOM 1813 N N . PRO A 1 249 ? 18.169 2.361 25.519 1.00 37.88 249 PRO A N 1
ATOM 1814 C CA . PRO A 1 249 ? 17.331 3.210 26.341 1.00 37.88 249 PRO A CA 1
ATOM 1815 C C . PRO A 1 249 ? 18.218 3.729 27.469 1.00 37.88 249 PRO A C 1
ATOM 1817 O O . PRO A 1 249 ? 18.693 2.973 28.316 1.00 37.88 249 PRO A O 1
ATOM 1820 N N . GLN A 1 250 ? 18.490 5.029 27.451 1.00 38.25 250 GLN A N 1
ATOM 1821 C CA . GLN A 1 250 ? 19.050 5.679 28.619 1.00 38.25 250 GLN A CA 1
ATOM 1822 C C . GLN A 1 250 ? 18.005 5.537 29.730 1.00 38.25 250 GLN A C 1
ATOM 1824 O O . GLN A 1 250 ? 16.841 5.903 29.549 1.00 38.25 250 GLN A O 1
ATOM 1829 N N . ALA A 1 251 ? 18.417 4.933 30.843 1.00 38.28 251 ALA A N 1
ATOM 1830 C CA . ALA A 1 251 ? 17.644 4.871 32.076 1.00 38.28 251 ALA A CA 1
ATOM 1831 C C . ALA A 1 251 ? 17.241 6.296 32.532 1.00 38.28 251 ALA A C 1
ATOM 1833 O O . ALA A 1 251 ? 17.832 7.285 32.091 1.00 38.28 251 ALA A O 1
ATOM 1834 N N . PRO A 1 252 ? 16.187 6.425 33.353 1.00 45.66 252 PRO A N 1
ATOM 1835 C CA . PRO A 1 252 ? 15.259 7.539 33.274 1.00 45.66 252 PRO A CA 1
ATOM 1836 C C . PRO A 1 252 ? 15.854 8.823 33.844 1.00 45.66 252 PRO A C 1
ATOM 1838 O O . PRO A 1 252 ? 16.337 8.858 34.976 1.00 45.66 252 PRO A O 1
ATOM 1841 N N . VAL A 1 253 ? 15.712 9.915 33.095 1.00 38.53 253 VAL A N 1
ATOM 1842 C CA . VAL A 1 253 ? 15.763 11.250 33.687 1.00 38.53 253 VAL A CA 1
ATOM 1843 C C . VAL A 1 253 ? 14.435 11.449 34.411 1.00 38.53 253 VAL A C 1
ATOM 1845 O O . VAL A 1 253 ? 13.389 11.676 33.803 1.00 38.53 253 VAL A O 1
ATOM 1848 N N . LEU A 1 254 ? 14.480 11.273 35.727 1.00 38.62 254 LEU A N 1
ATOM 1849 C CA . LEU A 1 254 ? 13.476 11.785 36.644 1.00 38.62 254 LEU A CA 1
ATOM 1850 C C . LEU A 1 254 ? 13.363 13.313 36.474 1.00 38.62 254 LEU A C 1
ATOM 1852 O O . LEU A 1 254 ? 14.363 13.987 36.241 1.00 38.62 254 LEU A O 1
ATOM 1856 N N . ALA A 1 255 ? 12.155 13.825 36.716 1.00 40.66 255 ALA A N 1
ATOM 1857 C CA . ALA A 1 255 ? 11.792 15.232 36.906 1.00 40.66 255 ALA A CA 1
ATOM 1858 C C . ALA A 1 255 ? 11.533 16.081 35.644 1.00 40.66 255 ALA A C 1
ATOM 1860 O O . ALA A 1 255 ? 12.363 16.859 35.186 1.00 40.66 255 ALA A O 1
ATOM 1861 N N . ALA A 1 256 ? 10.277 16.058 35.194 1.00 38.69 256 ALA A N 1
ATOM 1862 C CA . ALA A 1 256 ? 9.622 17.256 34.678 1.00 38.69 256 ALA A CA 1
ATOM 1863 C C . ALA A 1 256 ? 8.222 17.351 35.297 1.00 38.69 256 ALA A C 1
ATOM 1865 O O . ALA A 1 256 ? 7.413 16.427 35.212 1.00 38.69 256 ALA A O 1
ATOM 1866 N N . ALA A 1 257 ? 8.001 18.461 35.991 1.00 39.31 257 ALA A N 1
ATOM 1867 C CA . ALA A 1 257 ? 6.854 18.756 36.826 1.00 39.31 257 ALA A CA 1
ATOM 1868 C C . ALA A 1 257 ? 5.531 18.751 36.047 1.00 39.31 257 ALA A C 1
ATOM 1870 O O . ALA A 1 257 ? 5.363 19.475 35.066 1.00 39.31 257 ALA A O 1
ATOM 1871 N N . ILE A 1 258 ? 4.563 17.990 36.551 1.00 41.97 258 ILE A N 1
ATOM 1872 C CA . ILE A 1 258 ? 3.145 18.241 36.301 1.00 41.97 258 ILE A CA 1
ATOM 1873 C C . ILE A 1 258 ? 2.718 19.272 37.356 1.00 41.97 258 ILE A C 1
ATOM 1875 O O . ILE A 1 258 ? 2.814 18.958 38.544 1.00 41.97 258 ILE A O 1
ATOM 1879 N N . PRO A 1 259 ? 2.262 20.487 37.000 1.00 42.00 259 PRO A N 1
ATOM 1880 C CA . PRO A 1 259 ? 1.595 21.340 37.972 1.00 42.00 259 PRO A CA 1
ATOM 1881 C C . PRO A 1 259 ? 0.285 20.658 38.383 1.00 42.00 259 PRO A C 1
ATOM 1883 O O . PRO A 1 259 ? -0.619 20.477 37.566 1.00 42.00 259 PRO A O 1
ATOM 1886 N N . MET A 1 260 ? 0.207 20.226 39.643 1.00 43.44 260 MET A N 1
ATOM 1887 C CA . MET A 1 260 ? -1.040 19.743 40.228 1.00 43.44 260 MET A CA 1
ATOM 1888 C C . MET A 1 260 ? -2.022 20.915 40.376 1.00 43.44 260 MET A C 1
ATOM 1890 O O . MET A 1 260 ? -1.601 22.005 40.772 1.00 43.44 260 MET A O 1
ATOM 1894 N N . PRO A 1 261 ? -3.324 20.724 40.109 1.00 45.41 261 PRO A N 1
ATOM 1895 C CA . PRO A 1 261 ? -4.330 21.668 40.566 1.00 45.41 261 PRO A CA 1
ATOM 1896 C C . PRO A 1 261 ? -4.388 21.627 42.099 1.00 45.41 261 PRO A C 1
ATOM 1898 O O . PRO A 1 261 ? -4.531 20.560 42.697 1.00 45.41 261 PRO A O 1
ATOM 1901 N N . ALA A 1 262 ? -4.261 22.791 42.736 1.00 52.69 262 ALA A N 1
ATOM 1902 C CA . ALA A 1 262 ? -4.576 22.945 44.148 1.00 52.69 262 ALA A CA 1
ATOM 1903 C C . ALA A 1 262 ? -6.063 22.612 44.360 1.00 52.69 262 ALA A C 1
ATOM 1905 O O . ALA A 1 262 ? -6.912 23.131 43.635 1.00 52.69 262 ALA A O 1
ATOM 1906 N N . ASN A 1 263 ? -6.337 21.773 45.362 1.00 58.00 263 ASN A N 1
ATOM 1907 C CA . ASN A 1 263 ? -7.640 21.261 45.814 1.00 58.00 263 ASN A CA 1
ATOM 1908 C C . ASN A 1 263 ? -8.067 19.915 45.202 1.00 58.00 263 ASN A C 1
ATOM 1910 O O . ASN A 1 263 ? -8.965 19.840 44.366 1.00 58.00 263 ASN A O 1
ATOM 1914 N N . ALA A 1 264 ? -7.481 18.831 45.713 1.00 46.53 264 ALA A N 1
ATOM 1915 C CA . ALA A 1 264 ? -8.150 17.536 45.791 1.00 46.53 264 ALA A CA 1
ATOM 1916 C C . ALA A 1 264 ? -7.887 16.941 47.182 1.00 46.53 264 ALA A C 1
ATOM 1918 O O . ALA A 1 264 ? -6.743 16.710 47.570 1.00 46.53 264 ALA A O 1
ATOM 1919 N N . GLU A 1 265 ? -8.963 16.780 47.943 1.00 48.69 265 GLU A N 1
ATOM 1920 C CA . GLU A 1 265 ? -8.999 16.252 49.305 1.00 48.69 265 GLU A CA 1
ATOM 1921 C C . GLU A 1 265 ? -8.548 14.782 49.341 1.00 48.69 265 GLU A C 1
ATOM 1923 O O . GLU A 1 265 ? -8.874 13.999 48.446 1.00 48.69 265 GLU A O 1
ATOM 1928 N N . ALA A 1 266 ? -7.769 14.406 50.358 1.00 50.34 266 ALA A N 1
ATOM 1929 C CA . ALA A 1 266 ? -7.236 13.054 50.505 1.00 50.34 266 ALA A CA 1
ATOM 1930 C C . ALA A 1 266 ? -8.355 12.040 50.833 1.00 50.34 266 ALA A C 1
ATOM 1932 O O . ALA A 1 266 ? -9.146 12.296 51.742 1.00 50.34 266 ALA A O 1
ATOM 1933 N N . PRO A 1 267 ? -8.421 10.869 50.170 1.00 52.41 267 PRO A N 1
ATOM 1934 C CA . PRO A 1 267 ? -9.338 9.811 50.573 1.00 52.41 267 PRO A CA 1
ATOM 1935 C C . PRO A 1 267 ? -8.861 9.144 51.870 1.00 52.41 267 PRO A C 1
ATOM 1937 O O . PRO A 1 267 ? -7.714 8.710 51.993 1.00 52.41 267 PRO A O 1
ATOM 1940 N N . SER A 1 268 ? -9.767 9.055 52.841 1.00 53.38 268 SER A N 1
ATOM 1941 C CA . SER A 1 268 ? -9.581 8.355 54.105 1.00 53.38 268 SER A CA 1
ATOM 1942 C C . SER A 1 268 ? -9.846 6.846 53.966 1.00 53.38 268 SER A C 1
ATOM 1944 O O . SER A 1 268 ? -10.854 6.424 53.406 1.00 53.38 268 SER A O 1
ATOM 1946 N N . ALA A 1 269 ? -8.939 6.068 54.571 1.00 58.31 269 ALA A N 1
ATOM 1947 C CA . ALA A 1 269 ? -8.991 4.637 54.910 1.00 58.31 269 ALA A CA 1
ATOM 1948 C C . ALA A 1 269 ? -8.630 3.583 53.825 1.00 58.31 269 ALA A C 1
ATOM 1950 O O . ALA A 1 269 ? -9.179 3.592 52.723 1.00 58.31 269 ALA A O 1
ATOM 1951 N N . PRO A 1 270 ? -7.743 2.611 54.150 1.00 56.56 270 PRO A N 1
ATOM 1952 C CA . PRO A 1 270 ? -7.487 1.437 53.312 1.00 56.56 270 PRO A CA 1
ATOM 1953 C C . PRO A 1 270 ? -8.563 0.340 53.494 1.00 56.56 270 PRO A C 1
ATOM 1955 O O . PRO A 1 270 ? -9.130 0.211 54.583 1.00 56.56 270 PRO A O 1
ATOM 1958 N N . PRO A 1 271 ? -8.840 -0.480 52.458 1.00 57.62 271 PRO A N 1
ATOM 1959 C CA . PRO A 1 271 ? -9.786 -1.595 52.542 1.00 57.62 271 PRO A CA 1
ATOM 1960 C C . PRO A 1 271 ? -9.249 -2.762 53.400 1.00 57.62 271 PRO A C 1
ATOM 1962 O O . PRO A 1 271 ? -8.033 -2.914 53.542 1.00 57.62 271 PRO A O 1
ATOM 1965 N N . PRO A 1 272 ? -10.131 -3.614 53.962 1.00 51.25 272 PRO A N 1
ATOM 1966 C CA . PRO A 1 272 ? -9.728 -4.714 54.837 1.00 51.25 272 PRO A CA 1
ATOM 1967 C C . PRO A 1 272 ? -8.999 -5.831 54.073 1.00 51.25 272 PRO A C 1
ATOM 1969 O O . PRO A 1 272 ? -9.445 -6.280 53.018 1.00 51.25 272 PRO A O 1
ATOM 1972 N N . ALA A 1 273 ? -7.879 -6.290 54.638 1.00 50.72 273 ALA A N 1
ATOM 1973 C CA . ALA A 1 273 ? -7.021 -7.336 54.088 1.00 50.72 273 ALA A CA 1
ATOM 1974 C C . ALA A 1 273 ? -7.437 -8.737 54.572 1.00 50.72 273 ALA A C 1
ATOM 1976 O O . ALA A 1 273 ? -7.571 -8.974 55.771 1.00 50.72 273 ALA A O 1
ATOM 1977 N N . THR A 1 274 ? -7.563 -9.684 53.641 1.00 56.91 274 THR A N 1
ATOM 1978 C 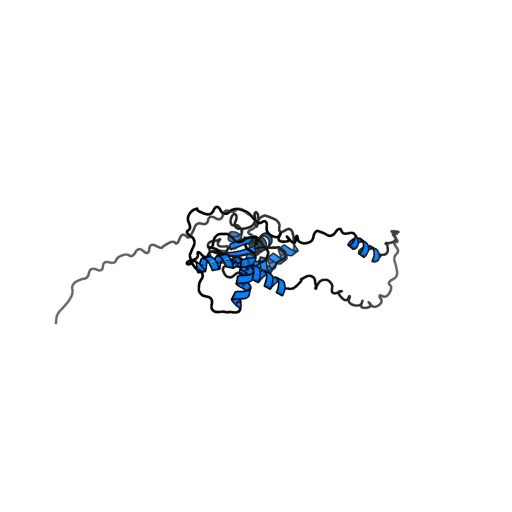CA . THR A 1 274 ? -7.719 -11.122 53.911 1.00 56.91 274 THR A CA 1
ATOM 1979 C C . THR A 1 274 ? -6.557 -11.896 53.290 1.00 56.91 274 THR A C 1
ATOM 1981 O O . THR A 1 274 ? -6.757 -12.593 52.304 1.00 56.91 274 THR A O 1
ATOM 1984 N N . ASP A 1 275 ? -5.341 -11.750 53.824 1.00 58.50 275 ASP A N 1
ATOM 1985 C CA . ASP A 1 275 ? -4.275 -12.756 53.668 1.00 58.50 275 ASP A CA 1
ATOM 1986 C C . ASP A 1 275 ? -3.099 -12.479 54.639 1.00 58.50 275 ASP A C 1
ATOM 1988 O O . ASP A 1 275 ? -2.467 -11.419 54.546 1.00 58.50 275 ASP A O 1
ATOM 1992 N N . PRO A 1 276 ? -2.764 -13.386 55.579 1.00 56.19 276 PRO A N 1
ATOM 1993 C CA . PRO A 1 276 ? -1.662 -13.186 56.523 1.00 56.19 276 PRO A CA 1
ATOM 1994 C C . PRO A 1 276 ? -0.257 -13.226 55.888 1.00 56.19 276 PRO A C 1
ATOM 1996 O O . PRO A 1 276 ? 0.696 -12.779 56.532 1.00 56.19 276 PRO A O 1
ATOM 1999 N N . LEU A 1 277 ? -0.092 -13.695 54.642 1.00 56.22 277 LEU A N 1
ATOM 2000 C CA . LEU A 1 277 ? 1.213 -13.716 53.958 1.00 56.22 277 LEU A CA 1
ATOM 2001 C C . LEU A 1 277 ? 1.556 -12.399 53.238 1.00 56.22 277 LEU A C 1
ATOM 2003 O O . LEU A 1 277 ? 2.731 -12.034 53.159 1.00 56.22 277 LEU A O 1
ATOM 2007 N N . ALA A 1 278 ? 0.555 -11.628 52.804 1.00 52.69 278 ALA A N 1
ATOM 2008 C CA . ALA A 1 278 ? 0.768 -10.317 52.180 1.00 52.69 278 ALA A CA 1
ATOM 2009 C C . ALA A 1 278 ? 1.261 -9.251 53.185 1.00 52.69 278 ALA A C 1
ATOM 2011 O O . ALA A 1 278 ? 1.975 -8.314 52.818 1.00 52.69 278 ALA A O 1
ATOM 2012 N N . ASN A 1 279 ? 0.955 -9.426 54.476 1.00 55.53 279 ASN A N 1
ATOM 2013 C CA . ASN A 1 279 ? 1.235 -8.434 55.518 1.00 55.53 279 ASN A CA 1
ATOM 2014 C C . ASN A 1 279 ? 2.720 -8.264 55.875 1.00 55.53 279 ASN A C 1
ATOM 2016 O O . ASN A 1 279 ? 3.093 -7.224 56.413 1.00 55.53 279 ASN A O 1
ATOM 2020 N N . ARG A 1 280 ? 3.597 -9.227 55.561 1.00 56.44 280 ARG A N 1
ATOM 2021 C CA . ARG A 1 280 ? 5.041 -9.070 55.828 1.00 56.44 280 ARG A CA 1
ATOM 2022 C C . ARG A 1 280 ? 5.772 -8.271 54.752 1.00 56.44 280 ARG A C 1
ATOM 2024 O O . ARG A 1 280 ? 6.720 -7.564 55.075 1.00 56.44 280 ARG A O 1
ATOM 2031 N N . LEU A 1 281 ? 5.310 -8.330 53.504 1.00 53.28 281 LEU A N 1
ATOM 2032 C CA . LEU A 1 281 ? 5.919 -7.592 52.394 1.00 53.28 281 LEU A CA 1
ATOM 2033 C C . LEU A 1 281 ? 5.428 -6.142 52.335 1.00 53.28 281 LEU A C 1
ATOM 2035 O O . LEU A 1 281 ? 6.220 -5.241 52.072 1.00 53.28 281 LEU A O 1
ATOM 2039 N N . VAL A 1 282 ? 4.154 -5.898 52.661 1.00 53.16 282 VAL A N 1
ATOM 2040 C CA . VAL A 1 282 ? 3.590 -4.539 52.694 1.00 53.16 282 VAL A CA 1
ATOM 2041 C C . VAL A 1 282 ? 4.127 -3.735 53.887 1.00 53.16 282 VAL A C 1
ATOM 2043 O O . VAL A 1 282 ? 4.473 -2.569 53.721 1.00 53.16 282 VAL A O 1
ATOM 2046 N N . ALA A 1 283 ? 4.301 -4.355 55.062 1.00 52.84 283 ALA A N 1
ATOM 2047 C CA . ALA A 1 283 ? 4.908 -3.687 56.219 1.00 52.84 283 ALA A CA 1
ATOM 2048 C C . ALA A 1 283 ? 6.40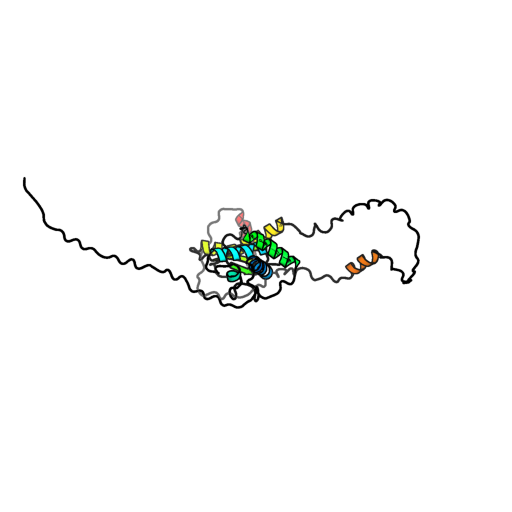9 -3.388 56.020 1.00 52.84 283 ALA A C 1
ATOM 2050 O O . ALA A 1 283 ? 6.880 -2.328 56.425 1.00 52.84 283 ALA A O 1
ATOM 2051 N N . ALA A 1 284 ? 7.152 -4.277 55.346 1.00 53.56 284 ALA A N 1
ATOM 2052 C CA . ALA A 1 284 ? 8.562 -4.048 55.019 1.00 53.56 284 ALA A CA 1
ATOM 2053 C C . ALA A 1 284 ? 8.755 -2.941 53.965 1.00 53.56 284 ALA A C 1
ATOM 2055 O O . ALA A 1 284 ? 9.722 -2.188 54.036 1.00 53.56 284 ALA A O 1
ATOM 2056 N N . ALA A 1 285 ? 7.818 -2.799 53.022 1.00 49.12 285 ALA A N 1
ATOM 2057 C CA . ALA A 1 285 ? 7.849 -1.737 52.018 1.00 49.12 285 ALA A CA 1
ATOM 2058 C C . ALA A 1 285 ? 7.526 -0.346 52.599 1.00 49.12 285 ALA A C 1
ATOM 2060 O O . ALA A 1 285 ? 8.011 0.657 52.082 1.00 49.12 285 ALA A O 1
ATOM 2061 N N . TRP A 1 286 ? 6.747 -0.272 53.684 1.00 45.69 286 TRP A N 1
ATOM 2062 C CA . TRP A 1 286 ? 6.372 0.996 54.324 1.00 45.69 286 TRP A CA 1
ATOM 2063 C C . TRP A 1 286 ? 7.475 1.577 55.226 1.00 45.69 286 TRP A C 1
ATOM 2065 O O . TRP A 1 286 ? 7.581 2.792 55.359 1.00 45.69 286 TRP A O 1
ATOM 2075 N N . ALA A 1 287 ? 8.343 0.733 55.795 1.00 54.06 287 ALA A N 1
ATOM 2076 C CA . ALA A 1 287 ? 9.467 1.165 56.634 1.00 54.06 287 ALA A CA 1
ATOM 2077 C C . ALA A 1 287 ? 10.655 1.754 55.845 1.00 54.06 287 ALA A C 1
ATOM 2079 O O . ALA A 1 287 ? 11.554 2.332 56.442 1.00 54.06 287 ALA A O 1
ATOM 2080 N N . LEU A 1 288 ? 10.664 1.617 54.515 1.00 56.34 288 LEU A N 1
ATOM 2081 C CA . LEU A 1 288 ? 11.678 2.206 53.628 1.00 56.34 288 LEU A CA 1
ATOM 2082 C C . LEU A 1 288 ? 11.304 3.617 53.134 1.00 56.34 288 LEU A C 1
ATOM 2084 O O . LEU A 1 288 ? 12.033 4.190 52.329 1.00 56.34 288 LEU A O 1
ATOM 2088 N N . PHE A 1 289 ? 10.160 4.150 53.575 1.00 51.22 289 PHE A N 1
ATOM 2089 C CA . PHE A 1 289 ? 9.606 5.430 53.120 1.00 51.22 289 PHE A CA 1
ATOM 2090 C C . PHE A 1 289 ? 9.319 6.439 54.252 1.00 51.22 289 PHE A C 1
ATOM 2092 O O . PHE A 1 289 ? 8.660 7.450 54.007 1.00 51.22 289 PHE A O 1
ATOM 2099 N N . GLN A 1 290 ? 9.838 6.197 55.462 1.00 46.88 290 GLN A N 1
ATOM 2100 C CA . GLN A 1 290 ? 10.115 7.234 56.469 1.00 46.88 290 GLN A CA 1
ATOM 2101 C C . GLN A 1 290 ? 11.625 7.383 56.634 1.00 46.88 290 GLN A C 1
ATOM 2103 O O . GLN A 1 290 ? 12.056 8.505 56.973 1.00 46.88 290 GLN A O 1
#

Sequence (290 aa):
MLHRPFAGVFFVSAVALAGAAEAGPKHRFAEGAHRARSDRECMARAMYFESDRNAEDGMLAVGTVVANRLESGHYGSTICEVVGRKSQFAPGVLRRAMMEGAVADRARKVADAVLAGERHPAAGGVKYFHTADVPFRKTDKRYLLVSGGNAFYERRKPDSPAAARANAMSFARAVARADEAEAEAGPIVAAALAPKEAPAPAMVAEARPVPGADSALAYGGAAPAFDPSGALAAVAALKPRSGPRVIAPQAPVLAAAIPMPANAEAPSAPPPATDPLANRLVAAAWALFQ

Radius of gyration: 36.53 Å; chains: 1; bounding box: 141×59×98 Å

Foldseek 3Di:
DDDDDDDDDDDPPPDPPPDPDPPDDPPDDDDDDPPPDPLLLLLLLQLLQPFQLPFLLSSLLSLQLLVLCCVVPPQDVGSNSNSVDPPQGDVCSVNDDSPDPVSSVSSSVSSVCVVVVDHNPQQPNWNDKDFLPDDDPFLQWAWRADGRRMTTTDGHDDPDPVSSVNSVCRSVVRVVVVVVVVVVVPDPPPPPPDPPPDPDDDDDDDDDDDDDDDDDDDDDDDDDDDDPVVVVVVVVPDDDDDDPPPPDPDPDDDDDDDPDPPDDDDDDDDDDDDDPVVVVVVVVVVVVPD